Protein AF-A0A0N8PNF9-F1 (afdb_monomer)

Foldseek 3Di:
DPPDQFDKDKDKDWLDLLLVLLVLLVVLLVQLVVLLPDPQLQSLQVSLLSVLVSCVPSNDPCNLVSLLVLLVVLLVVLVVVLPDPPDPVVVSVVLSVVSVVLSVVSVVCVCVLSVVVCPPPVSVQQVQCPDPPHDVVRHDGSVNLVPDPCNNVVSVVNSVSCVSVNVSSCSSVVVQVVPWDKDKDWAALVFDKDFAPFRFPTKMKMKIWGHADWDWDWDDDGGIIGIFTAHPPPRHGDRDITIIMIIMDGD

Secondary structure (DSSP, 8-state):
--S--PPEEEEEEESSHHHHHHHHHHHHHHHHHHHTT---HHHHHHHHHHHHHHHHHS-THHHHHHHHHHHHHHHHHHHHHHTSTT--HHHHHHHHHHHHHHHHHHHHHHHHHHHHHHT-HHHHHHHHHTSTTS-TT----HHHHHT-TTHHHHHHHHHHHHHHHHHHHHHHHHHHHHT-EEEEEEE-TT-EEEE-SS--SSEEEEEEEESS-EEEEEEEETTEEEEEEEETTT-PBPSS-EEEEEEEEE-

InterPro domains:
  IPR009777 Cell division protein ZapD [PF07072] (24-184)
  IPR036268 ZapD domain superfamily [SSF160950] (9-185)

Sequence (251 aa):
MAPGDAAEHVYEFPLSGTMAGLLELEAVVRTLEEARHWEVPVFQHMAAARLAGYLGEIAPEGLETGLIRETRRWTEYLGDLAARPGADTDKVQRLRSGLDQLADRLPRDWPAYFQALEEDPWIAAYRASLRPDAEPDVRLGSAAWAASPDAADRFDRWLELLGPVRTAGETILRLLRDSLQREELRLDGEGHTLEWDRAPISGLVEVRVLGAPSLPSFEPGPTGVRVGLHTSDRLAVSPEPVDVVLGWFTL

Radius of gyration: 21.08 Å; Cα contacts (8 Å, |Δi|>4): 349; chains: 1; bounding box: 60×50×54 Å

Organism: NCBI:txid381306

pLDDT: mean 90.6, std 8.79, range [42.88, 97.56]

Structure (mmCIF, N/CA/C/O backbone):
data_AF-A0A0N8PNF9-F1
#
_entry.id   AF-A0A0N8PNF9-F1
#
loop_
_atom_site.group_PDB
_atom_site.id
_atom_site.type_symbol
_atom_site.label_atom_id
_atom_site.label_alt_id
_atom_site.label_comp_id
_atom_site.label_asym_id
_atom_site.label_entity_id
_atom_site.label_seq_id
_atom_site.pdbx_PDB_ins_code
_atom_site.Cartn_x
_atom_site.Cartn_y
_atom_site.Cartn_z
_atom_site.occupancy
_atom_site.B_iso_or_equiv
_atom_site.auth_seq_id
_atom_site.auth_comp_id
_atom_site.auth_asym_id
_atom_site.auth_atom_id
_atom_site.pdbx_PDB_model_num
ATOM 1 N N . MET A 1 1 ? -34.151 12.276 -10.363 1.00 43.75 1 MET A N 1
ATOM 2 C CA . MET A 1 1 ? -32.893 12.219 -9.594 1.00 43.75 1 MET A CA 1
ATOM 3 C C . MET A 1 1 ? -33.270 11.940 -8.157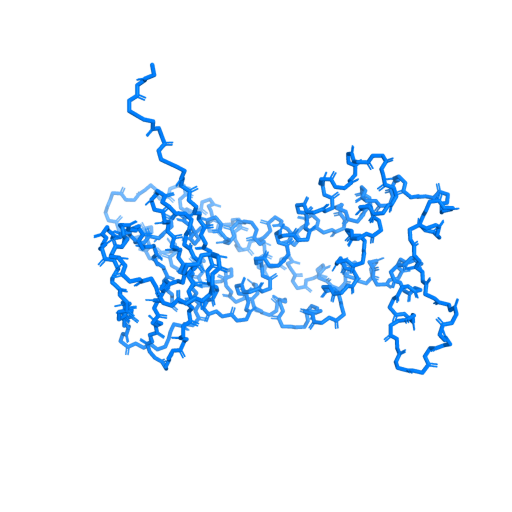 1.00 43.75 1 MET A C 1
ATOM 5 O O . MET A 1 1 ? -33.916 12.784 -7.551 1.00 43.75 1 MET A O 1
ATOM 9 N N . ALA A 1 2 ? -32.989 10.731 -7.671 1.00 42.88 2 ALA A N 1
ATOM 10 C CA . ALA A 1 2 ? -33.065 10.438 -6.243 1.00 42.88 2 ALA A CA 1
ATOM 11 C C . ALA A 1 2 ? -32.047 11.329 -5.499 1.00 42.88 2 ALA A C 1
ATOM 13 O O . ALA A 1 2 ? -31.073 11.737 -6.140 1.00 42.88 2 ALA A O 1
ATOM 14 N N . PRO A 1 3 ? -32.269 11.679 -4.217 1.00 47.59 3 PRO A N 1
ATOM 15 C CA . PRO A 1 3 ? -31.240 12.325 -3.403 1.00 47.59 3 PRO A CA 1
ATOM 16 C C . PRO A 1 3 ? -29.961 11.493 -3.536 1.00 47.59 3 PRO A C 1
ATOM 18 O O . PRO A 1 3 ? -29.980 10.286 -3.307 1.00 47.59 3 PRO A O 1
ATOM 21 N N . GLY A 1 4 ? -28.949 12.132 -4.120 1.00 49.38 4 GLY A N 1
ATOM 22 C CA . GLY A 1 4 ? -27.817 11.471 -4.750 1.00 49.38 4 GLY A CA 1
ATOM 23 C C . GLY A 1 4 ? -26.909 10.790 -3.742 1.00 49.38 4 GLY A C 1
ATOM 24 O O . GLY A 1 4 ? -26.764 11.280 -2.624 1.00 49.38 4 GLY A O 1
ATOM 25 N N . ASP A 1 5 ? -26.281 9.699 -4.183 1.00 63.72 5 ASP A N 1
ATOM 26 C CA . ASP A 1 5 ? -25.062 9.175 -3.572 1.00 63.72 5 ASP A CA 1
ATOM 27 C C . ASP A 1 5 ? -24.072 10.334 -3.478 1.00 63.72 5 ASP A C 1
ATOM 29 O O . ASP A 1 5 ? -23.497 10.779 -4.477 1.00 63.72 5 ASP A O 1
ATOM 33 N N . ALA A 1 6 ? -23.955 10.896 -2.280 1.00 74.56 6 ALA A N 1
ATOM 34 C CA . ALA A 1 6 ? -22.892 11.824 -1.968 1.00 74.56 6 ALA A CA 1
ATOM 35 C C . ALA A 1 6 ? -21.571 11.117 -2.287 1.00 74.56 6 ALA A C 1
ATOM 37 O O . ALA A 1 6 ? -21.403 9.948 -1.942 1.00 74.56 6 ALA A O 1
ATOM 38 N N . ALA A 1 7 ? -20.660 11.802 -2.981 1.00 85.81 7 ALA A N 1
ATOM 39 C CA . ALA A 1 7 ? -19.356 11.231 -3.274 1.00 85.81 7 ALA A CA 1
ATOM 40 C C . ALA A 1 7 ? -18.678 10.844 -1.949 1.00 85.81 7 ALA A C 1
ATOM 42 O O . ALA A 1 7 ? -18.523 11.681 -1.057 1.00 85.81 7 ALA A O 1
ATOM 43 N N . GLU A 1 8 ? -18.336 9.565 -1.811 1.00 91.06 8 GLU A N 1
ATOM 44 C CA . GLU A 1 8 ? -17.552 9.048 -0.693 1.00 91.06 8 GLU A CA 1
ATOM 45 C C . GLU A 1 8 ? -16.082 9.048 -1.110 1.00 91.06 8 GLU A C 1
ATOM 47 O O . GLU A 1 8 ? -15.713 8.501 -2.154 1.00 91.06 8 GLU A O 1
ATOM 52 N N . HIS A 1 9 ? -15.238 9.670 -0.291 1.00 92.94 9 HIS A N 1
ATOM 53 C CA . HIS A 1 9 ? -13.794 9.697 -0.498 1.00 92.94 9 HIS A CA 1
ATOM 54 C C . HIS A 1 9 ? -13.097 8.979 0.655 1.00 92.94 9 HIS A C 1
ATOM 56 O O . HIS A 1 9 ? -13.280 9.354 1.811 1.00 92.94 9 HIS A O 1
ATOM 62 N N . VAL A 1 10 ? -12.295 7.960 0.338 1.00 95.69 10 VAL A N 1
ATOM 63 C CA . VAL A 1 10 ? -11.575 7.143 1.323 1.00 95.69 10 VAL A CA 1
ATOM 64 C C . VAL A 1 10 ? -10.100 7.524 1.330 1.00 95.69 10 VAL A C 1
ATOM 66 O O . VAL A 1 10 ? -9.453 7.549 0.282 1.00 95.69 10 VAL A O 1
ATOM 69 N N . TYR A 1 11 ? -9.570 7.791 2.519 1.00 96.62 11 TYR A N 1
ATOM 70 C CA . TYR A 1 11 ? -8.170 8.123 2.750 1.00 96.62 11 TYR A CA 1
ATOM 71 C C . TYR A 1 11 ? -7.584 7.179 3.789 1.00 96.62 11 TYR A C 1
ATOM 73 O O . TYR A 1 11 ? -8.185 6.962 4.836 1.00 96.62 11 TYR A O 1
ATOM 81 N N . GLU A 1 12 ? -6.396 6.651 3.522 1.00 97.50 12 GLU A N 1
ATOM 82 C CA . GLU A 1 12 ? -5.705 5.721 4.410 1.00 97.50 12 GLU A CA 1
ATOM 83 C C . GLU A 1 12 ? -4.385 6.326 4.893 1.00 97.50 12 GLU A C 1
ATOM 85 O O . GLU A 1 12 ? -3.615 6.877 4.105 1.00 97.50 12 GLU A O 1
ATOM 90 N N . PHE A 1 13 ? -4.120 6.207 6.193 1.00 96.50 13 PHE A N 1
ATOM 91 C CA . PHE A 1 13 ? -2.899 6.675 6.832 1.00 96.50 13 PHE A CA 1
ATOM 92 C C . PHE A 1 13 ? -2.190 5.525 7.562 1.00 96.50 13 PHE A C 1
ATOM 94 O O . PHE A 1 13 ? -2.760 4.929 8.486 1.00 96.50 13 PHE A O 1
ATOM 101 N N . PRO A 1 14 ? -0.946 5.195 7.172 1.00 95.75 14 PRO A N 1
ATOM 102 C CA . PRO A 1 14 ? -0.181 4.132 7.807 1.00 95.75 14 PRO A CA 1
ATOM 103 C C . PRO A 1 14 ? 0.365 4.573 9.171 1.00 95.75 14 PRO A C 1
ATOM 105 O O . PRO A 1 14 ? 0.985 5.627 9.289 1.00 95.75 14 PRO A O 1
ATOM 108 N N . LEU A 1 15 ? 0.231 3.722 10.193 1.00 93.25 15 LEU A N 1
ATOM 109 C CA . LEU A 1 15 ? 0.787 3.982 11.533 1.00 93.25 15 LEU A CA 1
ATOM 110 C C . LEU A 1 15 ? 2.225 3.470 11.714 1.00 93.25 15 LEU A C 1
ATOM 112 O O . LEU A 1 15 ? 2.821 3.639 12.775 1.00 93.25 15 LEU A O 1
ATOM 116 N N . SER A 1 16 ? 2.800 2.831 10.694 1.00 91.31 16 SER A N 1
ATOM 117 C CA . SER A 1 16 ? 4.179 2.344 10.713 1.00 91.31 16 SER A CA 1
ATOM 118 C C . SER A 1 16 ? 4.826 2.445 9.334 1.00 91.31 16 SER A C 1
ATOM 120 O O . SER A 1 16 ? 4.145 2.430 8.307 1.00 91.31 16 SER A O 1
ATOM 122 N N . GLY A 1 17 ? 6.162 2.482 9.296 1.00 90.75 17 GLY A N 1
ATOM 123 C CA . GLY A 1 17 ? 6.908 2.467 8.032 1.00 90.75 17 GLY A CA 1
ATOM 124 C C . GLY A 1 17 ? 6.642 1.210 7.195 1.00 90.75 17 GLY A C 1
ATOM 125 O O . GLY A 1 17 ? 6.625 1.279 5.972 1.00 90.75 17 GLY A O 1
ATOM 126 N N . THR A 1 18 ? 6.354 0.071 7.839 1.00 92.44 18 THR A N 1
ATOM 127 C CA . THR A 1 18 ? 5.956 -1.153 7.127 1.00 92.44 18 THR A CA 1
ATOM 128 C C . THR A 1 18 ? 4.620 -0.963 6.415 1.00 92.44 18 THR A C 1
ATOM 130 O O . THR A 1 18 ? 4.513 -1.312 5.245 1.00 92.44 18 THR A O 1
ATOM 133 N N . MET A 1 19 ? 3.620 -0.373 7.079 1.00 94.19 19 MET A N 1
ATOM 134 C CA . MET A 1 19 ? 2.323 -0.109 6.446 1.00 94.19 19 MET A CA 1
ATOM 135 C C . MET A 1 19 ? 2.436 0.917 5.325 1.00 94.19 19 MET A C 1
ATOM 137 O O . MET A 1 19 ? 1.839 0.724 4.270 1.00 94.19 19 MET A O 1
ATOM 141 N N . ALA A 1 20 ? 3.260 1.951 5.508 1.00 94.06 20 ALA A N 1
ATOM 142 C CA . ALA A 1 20 ? 3.540 2.919 4.455 1.00 94.06 20 ALA A CA 1
ATOM 143 C C . ALA A 1 20 ? 4.155 2.241 3.221 1.00 94.06 20 ALA A C 1
ATOM 145 O O . ALA A 1 20 ? 3.697 2.463 2.104 1.00 94.06 20 ALA A O 1
ATOM 146 N N . GLY A 1 21 ? 5.131 1.351 3.426 1.00 93.31 21 GLY A N 1
ATOM 147 C CA . GLY A 1 21 ? 5.751 0.587 2.343 1.00 93.31 21 GLY A CA 1
ATOM 148 C C . GLY A 1 21 ? 4.794 -0.375 1.630 1.00 93.31 21 GLY A C 1
ATOM 149 O O . GLY A 1 21 ? 4.926 -0.560 0.421 1.00 93.31 21 GLY A O 1
ATOM 150 N N . LEU A 1 22 ? 3.822 -0.963 2.342 1.00 94.69 22 LEU A N 1
ATOM 151 C CA . LEU A 1 22 ? 2.794 -1.825 1.743 1.00 94.69 22 LEU A CA 1
ATOM 152 C C . LEU A 1 22 ? 1.751 -1.039 0.944 1.00 94.69 22 LEU A C 1
ATOM 154 O O . LEU A 1 22 ? 1.403 -1.461 -0.156 1.00 94.69 22 LEU A O 1
ATOM 158 N N . LEU A 1 23 ? 1.279 0.098 1.463 1.00 95.75 23 LEU A N 1
ATOM 159 C CA . LEU A 1 23 ? 0.362 0.977 0.730 1.00 95.75 23 LEU A CA 1
ATOM 160 C C . LEU A 1 23 ? 1.027 1.547 -0.528 1.00 95.75 23 LEU A C 1
ATOM 162 O O . LEU A 1 23 ? 0.406 1.597 -1.588 1.00 95.75 23 LEU A O 1
ATOM 166 N N . GLU A 1 24 ? 2.307 1.922 -0.446 1.00 94.88 24 GLU A N 1
ATOM 167 C CA . GLU A 1 24 ? 3.044 2.375 -1.626 1.00 94.88 24 GLU A CA 1
ATOM 168 C C . GLU A 1 24 ? 3.255 1.236 -2.633 1.00 94.88 24 GLU A C 1
ATOM 170 O O . GLU A 1 24 ? 3.077 1.456 -3.829 1.00 94.88 24 GLU A O 1
ATOM 175 N N . LEU A 1 25 ? 3.551 0.009 -2.181 1.00 94.88 25 LEU A N 1
ATOM 176 C CA . LEU A 1 25 ? 3.622 -1.156 -3.071 1.00 94.88 25 LEU A CA 1
ATOM 177 C C . LEU A 1 25 ? 2.300 -1.381 -3.812 1.00 94.88 25 LEU A C 1
ATOM 179 O O . LEU A 1 25 ? 2.307 -1.573 -5.027 1.00 94.88 25 LEU A O 1
ATOM 183 N N . GLU A 1 26 ? 1.173 -1.346 -3.096 1.00 96.94 26 GLU A N 1
ATOM 184 C CA . GLU A 1 26 ? -0.163 -1.470 -3.687 1.00 96.94 26 GLU A CA 1
ATOM 185 C C . GLU A 1 26 ? -0.401 -0.375 -4.739 1.00 96.94 26 GLU A C 1
ATOM 187 O O . GLU A 1 26 ? -0.845 -0.664 -5.853 1.00 96.94 26 GLU A O 1
ATOM 192 N N . ALA A 1 27 ? -0.039 0.874 -4.431 1.00 96.31 27 ALA A N 1
ATOM 193 C CA . ALA A 1 27 ? -0.171 1.996 -5.355 1.00 96.31 27 ALA A CA 1
ATOM 194 C C . ALA A 1 27 ? 0.722 1.853 -6.600 1.00 96.31 27 ALA A C 1
ATOM 196 O O . ALA A 1 27 ? 0.271 2.146 -7.711 1.00 96.31 27 ALA A O 1
ATOM 197 N N . VAL A 1 28 ? 1.966 1.391 -6.440 1.00 96.19 28 VAL A N 1
ATOM 198 C CA . VAL A 1 28 ? 2.897 1.109 -7.544 1.00 96.19 28 VAL A CA 1
ATOM 199 C C . VAL A 1 28 ? 2.339 0.012 -8.439 1.00 96.19 28 VAL A C 1
ATOM 201 O O . VAL A 1 28 ? 2.224 0.223 -9.643 1.00 96.19 28 VAL A O 1
ATOM 204 N N . VAL A 1 29 ? 1.942 -1.127 -7.867 1.00 96.69 29 VAL A N 1
ATOM 205 C CA . VAL A 1 29 ? 1.388 -2.260 -8.621 1.00 96.69 29 VAL A CA 1
ATOM 206 C C . VAL A 1 29 ? 0.151 -1.835 -9.405 1.00 96.69 29 VAL A C 1
ATOM 208 O O . VAL A 1 29 ? 0.105 -2.059 -10.612 1.00 96.69 29 VAL A O 1
ATOM 211 N N . ARG A 1 30 ? -0.800 -1.144 -8.764 1.00 97.44 30 ARG A N 1
ATOM 212 C CA . ARG A 1 30 ? -1.992 -0.618 -9.442 1.00 97.44 30 ARG A CA 1
ATOM 213 C C . ARG A 1 30 ? -1.620 0.312 -10.599 1.00 97.44 30 ARG A C 1
ATOM 215 O O . ARG A 1 30 ? -2.161 0.186 -11.691 1.00 97.44 30 ARG A O 1
ATOM 222 N N . THR A 1 31 ? -0.654 1.206 -10.387 1.00 96.75 31 THR A N 1
ATOM 223 C CA . THR A 1 31 ? -0.185 2.140 -11.423 1.00 96.7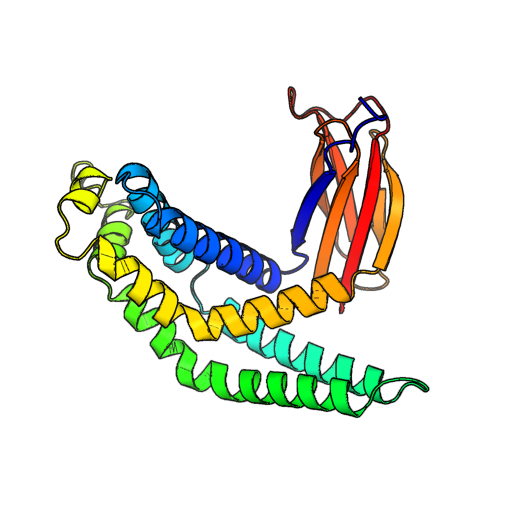5 31 THR A CA 1
ATOM 224 C C . THR A 1 31 ? 0.434 1.399 -12.617 1.00 96.75 31 THR A C 1
ATOM 226 O O . THR A 1 31 ? 0.214 1.789 -13.762 1.00 96.75 31 THR A O 1
ATOM 229 N N . LEU A 1 32 ? 1.188 0.320 -12.379 1.00 96.12 32 LEU A N 1
ATOM 230 C CA . LEU A 1 32 ? 1.746 -0.529 -13.440 1.00 96.12 32 LEU A CA 1
ATOM 231 C C . LEU A 1 32 ? 0.640 -1.277 -14.206 1.00 96.12 32 LEU A C 1
ATOM 233 O O . LEU A 1 32 ? 0.673 -1.327 -15.435 1.00 96.12 32 LEU A O 1
ATOM 237 N N . GLU A 1 33 ? -0.354 -1.821 -13.496 1.00 95.94 33 GLU A N 1
ATOM 238 C CA . GLU A 1 33 ? -1.513 -2.507 -14.087 1.00 95.94 33 GLU A CA 1
ATOM 239 C C . GLU A 1 33 ? -2.397 -1.580 -14.930 1.00 95.94 33 GLU A C 1
ATOM 241 O O . GLU A 1 33 ? -2.921 -1.990 -15.964 1.00 95.94 33 GLU A O 1
ATOM 246 N N . GLU A 1 34 ? -2.559 -0.326 -14.523 1.00 95.69 34 GLU A N 1
ATOM 247 C CA . GLU A 1 34 ? -3.265 0.679 -15.317 1.00 95.69 34 GLU A CA 1
ATOM 248 C C . GLU A 1 34 ? -2.435 1.081 -16.542 1.00 95.69 34 GLU A C 1
ATOM 250 O O . GLU A 1 34 ? -2.929 1.074 -17.673 1.00 95.69 34 GLU A O 1
ATOM 255 N N . ALA A 1 35 ? -1.145 1.356 -16.341 1.00 94.56 35 ALA A N 1
ATOM 256 C CA . ALA A 1 35 ? -0.259 1.820 -17.399 1.00 94.56 35 ALA A CA 1
ATOM 257 C C . ALA A 1 35 ? -0.020 0.790 -18.505 1.00 94.56 35 ALA A C 1
ATOM 259 O O . ALA A 1 35 ? 0.120 1.187 -19.664 1.00 94.56 35 ALA A O 1
ATOM 260 N N . ARG A 1 36 ? -0.040 -0.517 -18.205 1.00 92.88 36 ARG A N 1
ATOM 261 C CA . ARG A 1 36 ? 0.022 -1.558 -19.250 1.00 92.88 36 ARG A CA 1
ATOM 262 C C . ARG A 1 36 ? -1.161 -1.508 -20.222 1.00 92.88 36 ARG A C 1
ATOM 264 O O . ARG A 1 36 ? -1.046 -1.995 -21.340 1.00 92.88 36 ARG A O 1
ATOM 271 N N . HIS A 1 37 ? -2.291 -0.925 -19.818 1.00 93.06 37 HIS A N 1
ATOM 272 C CA . HIS A 1 37 ? -3.472 -0.766 -20.669 1.00 93.06 37 HIS A CA 1
ATOM 273 C C . HIS A 1 37 ? -3.493 0.572 -21.415 1.00 93.06 37 HIS A C 1
ATOM 275 O O . HIS A 1 37 ? -4.327 0.774 -22.298 1.00 93.06 37 HIS A O 1
ATOM 281 N N . TRP A 1 38 ? -2.590 1.492 -21.081 1.00 90.75 38 TRP A N 1
ATOM 282 C CA . TRP A 1 38 ? -2.496 2.789 -21.733 1.00 90.75 38 TRP A CA 1
ATOM 283 C C . TRP A 1 38 ? -1.485 2.739 -22.877 1.00 90.75 38 TRP A C 1
ATOM 285 O O . TRP A 1 38 ? -0.293 2.562 -22.653 1.00 90.75 38 TRP A O 1
ATOM 295 N N . GLU A 1 39 ? -1.928 3.005 -24.105 1.00 89.06 39 GLU A N 1
ATOM 296 C CA . GLU A 1 39 ? -1.055 3.136 -25.288 1.00 89.06 39 GLU A CA 1
ATOM 297 C C . GLU A 1 39 ? -0.400 4.530 -25.380 1.00 89.06 39 GLU A C 1
ATOM 299 O O . GLU A 1 39 ? -0.221 5.103 -26.455 1.00 89.06 39 GLU A O 1
ATOM 304 N N . VAL A 1 40 ? -0.074 5.126 -24.230 1.00 94.88 40 VAL A N 1
ATOM 305 C CA . VAL A 1 40 ? 0.437 6.495 -24.131 1.00 94.88 40 VAL A CA 1
ATOM 306 C C . VAL A 1 40 ? 1.791 6.470 -23.412 1.00 94.88 40 VAL A C 1
ATOM 308 O O . VAL A 1 40 ? 1.827 6.352 -22.182 1.00 94.88 40 VAL A O 1
ATOM 311 N N . PRO A 1 41 ? 2.920 6.630 -24.135 1.00 94.50 41 PRO A N 1
ATOM 312 C CA . PRO A 1 41 ? 4.258 6.440 -23.572 1.00 94.50 41 PRO A CA 1
ATOM 313 C C . PRO A 1 41 ? 4.593 7.310 -22.362 1.00 94.50 41 PRO A C 1
ATOM 315 O O . PRO A 1 41 ? 5.400 6.910 -21.529 1.00 94.50 41 PRO A O 1
ATOM 318 N N . VAL A 1 42 ? 3.992 8.502 -22.238 1.00 95.31 42 VAL A N 1
ATOM 319 C CA . VAL A 1 42 ? 4.215 9.354 -21.060 1.00 95.31 42 VAL A CA 1
ATOM 320 C C . VAL A 1 42 ? 3.685 8.712 -19.783 1.00 95.31 42 VAL A C 1
ATOM 322 O O . VAL A 1 42 ? 4.393 8.720 -18.781 1.00 95.31 42 VAL A O 1
ATOM 325 N N . PHE A 1 43 ? 2.510 8.083 -19.814 1.00 95.44 43 PHE A N 1
ATOM 326 C CA . PHE A 1 43 ? 1.969 7.443 -18.619 1.00 95.44 43 PHE A CA 1
ATOM 327 C C . PHE A 1 43 ? 2.697 6.141 -18.282 1.00 95.44 43 PHE A C 1
ATOM 329 O O . PHE A 1 43 ? 2.978 5.882 -17.115 1.00 95.44 43 PHE A O 1
ATOM 336 N N . GLN A 1 44 ? 3.089 5.369 -19.297 1.00 95.44 44 GLN A N 1
ATOM 337 C CA . GLN A 1 44 ? 3.916 4.176 -19.107 1.00 95.44 44 GLN A CA 1
ATOM 338 C C . GLN A 1 44 ? 5.276 4.525 -18.489 1.00 95.44 44 GLN A C 1
ATOM 340 O O . GLN A 1 44 ? 5.693 3.928 -17.499 1.00 95.44 44 GLN A O 1
ATOM 345 N N . HIS A 1 45 ? 5.933 5.560 -19.010 1.00 95.19 45 HIS A N 1
ATOM 346 C CA . HIS A 1 45 ? 7.169 6.071 -18.435 1.00 95.19 45 HIS A CA 1
ATOM 347 C C . HIS A 1 45 ? 6.994 6.522 -16.978 1.00 95.19 45 HIS A C 1
ATOM 349 O O . HIS A 1 45 ? 7.835 6.196 -16.146 1.00 95.19 45 HIS A O 1
ATOM 355 N N . MET A 1 46 ? 5.909 7.234 -16.650 1.00 95.69 46 MET A N 1
ATOM 356 C CA . MET A 1 46 ? 5.625 7.653 -15.272 1.00 95.69 46 MET A CA 1
ATOM 357 C C . MET A 1 46 ? 5.419 6.460 -14.331 1.00 95.69 46 MET A C 1
ATOM 359 O O . MET A 1 46 ? 5.930 6.476 -13.213 1.00 95.69 46 MET A O 1
ATOM 363 N N . ALA A 1 47 ? 4.722 5.413 -14.776 1.00 96.56 47 ALA A N 1
ATOM 364 C CA . ALA A 1 47 ? 4.539 4.189 -13.998 1.00 96.56 47 ALA A CA 1
ATOM 365 C C . ALA A 1 47 ? 5.873 3.471 -13.738 1.00 96.56 47 ALA A C 1
ATOM 367 O O . ALA A 1 47 ? 6.177 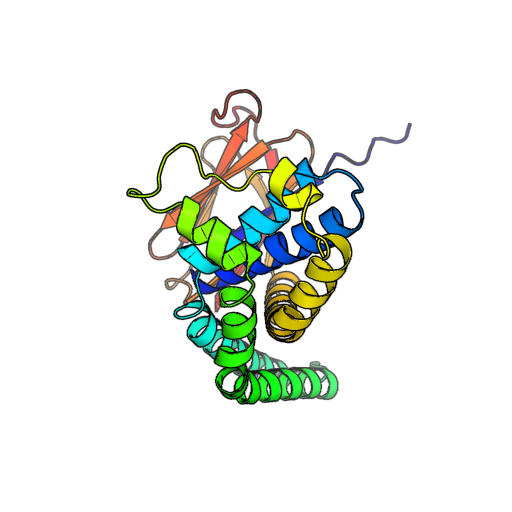3.098 -12.605 1.00 96.56 47 ALA A O 1
ATOM 368 N N . ALA A 1 48 ? 6.707 3.354 -14.773 1.00 95.62 48 ALA A N 1
ATOM 369 C CA . ALA A 1 48 ? 8.045 2.784 -14.667 1.00 95.62 48 ALA A CA 1
ATOM 370 C C . ALA A 1 48 ? 8.957 3.611 -13.741 1.00 95.62 48 ALA A C 1
ATOM 372 O O . ALA A 1 48 ? 9.658 3.058 -12.893 1.00 95.62 48 ALA A O 1
ATOM 373 N N . ALA A 1 49 ? 8.905 4.941 -13.850 1.00 94.69 49 ALA A N 1
ATOM 374 C CA . ALA A 1 49 ? 9.622 5.862 -12.973 1.00 94.69 49 ALA A CA 1
ATOM 375 C C . ALA A 1 49 ? 9.189 5.715 -11.508 1.00 94.69 49 ALA A C 1
ATOM 377 O O . ALA A 1 49 ? 10.042 5.706 -10.622 1.00 94.69 49 ALA A O 1
ATOM 378 N N . ARG A 1 50 ? 7.884 5.540 -11.247 1.00 95.38 50 ARG A N 1
ATOM 379 C CA . ARG A 1 50 ? 7.362 5.299 -9.896 1.00 95.38 50 ARG A CA 1
ATOM 380 C C . ARG A 1 50 ? 7.917 4.006 -9.301 1.00 95.38 50 ARG A C 1
ATOM 382 O O . ARG A 1 50 ? 8.390 4.027 -8.170 1.00 95.38 50 ARG A O 1
ATOM 389 N N . LEU A 1 51 ? 7.920 2.909 -10.065 1.00 95.38 51 LEU A N 1
ATOM 390 C CA . LEU A 1 51 ? 8.536 1.651 -9.632 1.00 95.38 51 LEU A CA 1
ATOM 391 C C . LEU A 1 51 ? 10.027 1.841 -9.319 1.00 95.38 51 LEU A C 1
ATOM 393 O O . LEU A 1 51 ? 10.495 1.411 -8.270 1.00 95.38 51 LEU A O 1
ATOM 397 N N . ALA A 1 52 ? 10.774 2.520 -10.190 1.00 93.75 52 ALA A N 1
ATOM 398 C CA . ALA A 1 52 ? 12.196 2.766 -9.964 1.00 93.75 52 ALA A CA 1
ATOM 399 C C . ALA A 1 52 ? 12.466 3.639 -8.721 1.00 93.75 52 ALA A C 1
ATOM 401 O O . ALA A 1 52 ? 13.434 3.387 -8.005 1.00 93.75 52 ALA A O 1
ATOM 402 N N . GLY A 1 53 ? 11.610 4.632 -8.452 1.00 91.44 53 GLY A N 1
ATOM 403 C CA . GLY A 1 53 ? 11.648 5.443 -7.232 1.00 91.44 53 GLY A CA 1
ATOM 404 C C . GLY A 1 53 ? 11.353 4.616 -5.980 1.00 91.44 53 GLY A C 1
ATOM 405 O O . GLY A 1 53 ? 12.125 4.655 -5.026 1.00 91.44 53 GLY A O 1
ATOM 406 N N . TYR A 1 54 ? 10.318 3.775 -6.021 1.00 91.44 54 TYR A N 1
ATOM 407 C CA . TYR A 1 54 ? 9.990 2.838 -4.944 1.00 91.44 54 TYR A CA 1
ATOM 408 C C . TYR A 1 54 ? 11.167 1.907 -4.603 1.00 91.44 54 TYR A C 1
ATOM 410 O O . TYR A 1 54 ? 11.537 1.773 -3.437 1.00 91.44 54 TYR A O 1
ATOM 418 N N . LEU A 1 55 ? 11.822 1.345 -5.624 1.00 90.00 55 LEU A N 1
ATOM 419 C CA . LEU A 1 55 ? 13.031 0.524 -5.475 1.00 90.00 55 LEU A CA 1
ATOM 420 C C . LEU A 1 55 ? 14.261 1.312 -4.996 1.00 90.00 55 LEU A C 1
ATOM 422 O O . LEU A 1 55 ? 15.241 0.704 -4.582 1.00 90.00 55 LEU A O 1
ATOM 426 N N . GLY A 1 56 ? 14.261 2.642 -5.100 1.00 83.12 56 GLY A N 1
ATOM 427 C CA . GLY A 1 56 ? 15.377 3.501 -4.701 1.00 83.12 56 GLY A CA 1
ATOM 428 C C . GLY A 1 56 ? 15.247 4.092 -3.297 1.00 83.12 56 GLY A C 1
ATOM 429 O O . GLY A 1 56 ? 16.249 4.190 -2.596 1.00 83.12 56 GLY A O 1
ATOM 430 N N . GLU A 1 57 ? 14.038 4.489 -2.899 1.00 76.62 57 GLU A N 1
ATOM 431 C CA . GLU A 1 57 ? 13.768 5.214 -1.646 1.00 76.62 57 GLU A CA 1
ATOM 432 C C . GLU A 1 57 ? 13.226 4.309 -0.538 1.00 76.62 57 GLU A C 1
ATOM 434 O O . GLU A 1 57 ? 13.596 4.450 0.625 1.00 76.62 57 GLU A O 1
ATOM 439 N N . ILE A 1 58 ? 12.341 3.379 -0.900 1.00 65.31 58 ILE A N 1
ATOM 440 C CA . ILE A 1 58 ? 11.621 2.495 0.035 1.00 65.31 58 ILE A CA 1
ATOM 441 C C . ILE A 1 58 ? 12.229 1.078 0.030 1.00 65.31 58 ILE A C 1
ATOM 443 O O . ILE A 1 58 ? 11.801 0.204 0.782 1.00 65.31 58 ILE A O 1
ATOM 447 N N . ALA A 1 59 ? 13.260 0.885 -0.798 1.00 61.19 59 ALA A N 1
ATOM 448 C CA . ALA A 1 59 ? 13.972 -0.344 -1.116 1.00 61.19 59 ALA A CA 1
ATOM 449 C C . ALA A 1 59 ? 14.097 -1.368 0.047 1.00 61.19 59 ALA A C 1
ATOM 451 O O . ALA A 1 59 ? 14.287 -1.001 1.208 1.00 61.19 59 ALA A O 1
ATOM 452 N N . PRO A 1 60 ? 14.057 -2.671 -0.283 1.00 59.78 60 PRO A N 1
ATOM 453 C CA . PRO A 1 60 ? 13.574 -3.818 0.501 1.00 59.78 60 PRO A CA 1
ATOM 454 C C . PRO A 1 60 ? 14.005 -4.026 1.963 1.00 59.78 60 PRO A C 1
ATOM 456 O O . PRO A 1 60 ? 13.365 -4.825 2.648 1.00 59.78 60 PRO A O 1
ATOM 459 N N . GLU A 1 61 ? 15.056 -3.375 2.459 1.00 63.25 61 GLU A N 1
ATOM 460 C CA . GLU A 1 61 ? 15.704 -3.735 3.732 1.00 63.25 61 GLU A CA 1
ATOM 461 C C . GLU A 1 61 ? 14.751 -3.612 4.934 1.00 63.25 61 GLU A C 1
ATOM 463 O O . GLU A 1 61 ? 14.693 -4.485 5.807 1.00 63.25 61 GLU A O 1
ATOM 468 N N . GLY A 1 62 ? 13.944 -2.547 4.957 1.00 80.44 62 GLY A N 1
ATOM 469 C CA . GLY A 1 62 ? 12.941 -2.337 6.002 1.00 80.44 62 GLY A CA 1
ATOM 470 C C . GLY A 1 62 ? 11.645 -3.111 5.763 1.00 80.44 62 GLY A C 1
ATOM 471 O O . GLY A 1 62 ? 11.012 -3.576 6.719 1.00 80.44 62 GLY A O 1
ATOM 472 N N . LEU A 1 63 ? 11.240 -3.254 4.497 1.00 89.06 63 LEU A N 1
ATOM 473 C CA . LEU A 1 63 ? 9.962 -3.864 4.150 1.00 89.06 63 LEU A CA 1
ATOM 474 C C . LEU A 1 63 ? 9.976 -5.379 4.342 1.00 89.06 63 LEU A C 1
ATOM 476 O O . LEU A 1 63 ? 8.982 -5.903 4.827 1.00 89.06 63 LEU A O 1
ATOM 480 N N . GLU A 1 64 ? 11.083 -6.067 4.050 1.00 90.88 64 GLU A N 1
ATOM 481 C CA . GLU A 1 64 ? 11.215 -7.514 4.274 1.00 90.88 64 GLU A CA 1
ATOM 482 C C . GLU A 1 64 ? 10.968 -7.859 5.742 1.00 90.88 64 GLU A C 1
ATOM 484 O O . GLU A 1 64 ? 10.030 -8.575 6.105 1.00 90.88 64 GLU A O 1
ATOM 489 N N . THR A 1 65 ? 11.804 -7.276 6.604 1.00 90.75 65 THR A N 1
ATOM 490 C CA . THR A 1 65 ? 11.770 -7.490 8.048 1.00 90.75 65 THR A CA 1
ATOM 491 C C . THR A 1 65 ? 10.426 -7.050 8.616 1.00 90.75 65 THR A C 1
ATOM 493 O O . THR A 1 65 ? 9.851 -7.727 9.472 1.00 90.75 65 THR A O 1
ATOM 496 N N . GLY A 1 66 ? 9.906 -5.922 8.123 1.00 92.50 66 GLY A N 1
ATOM 497 C CA . GLY A 1 66 ? 8.586 -5.420 8.461 1.00 92.50 66 GLY A CA 1
ATOM 498 C C . GLY A 1 66 ? 7.488 -6.424 8.130 1.00 92.50 66 GLY A C 1
ATOM 499 O O . GLY A 1 66 ? 6.746 -6.821 9.020 1.00 92.50 66 GLY A O 1
ATOM 500 N N . LEU A 1 67 ? 7.410 -6.875 6.882 1.00 93.38 67 LEU A N 1
ATOM 501 C CA . LEU A 1 67 ? 6.368 -7.766 6.387 1.00 93.38 67 LEU A CA 1
ATOM 502 C C . LEU A 1 67 ? 6.406 -9.137 7.069 1.00 93.38 67 LEU A C 1
ATOM 504 O O . LEU A 1 67 ? 5.355 -9.644 7.457 1.00 93.38 67 LEU A O 1
ATOM 508 N N . ILE A 1 68 ? 7.590 -9.715 7.292 1.00 94.00 68 ILE A N 1
ATOM 509 C CA . ILE A 1 68 ? 7.734 -10.969 8.053 1.00 94.00 68 ILE A CA 1
ATOM 510 C C . ILE A 1 68 ? 7.187 -10.793 9.473 1.00 94.00 68 ILE A C 1
ATOM 512 O O . ILE A 1 68 ? 6.439 -11.636 9.974 1.00 94.00 68 ILE A O 1
ATOM 516 N N . ARG A 1 69 ? 7.545 -9.687 10.132 1.00 94.62 69 ARG A N 1
ATOM 517 C CA . ARG A 1 69 ? 7.090 -9.381 11.491 1.00 94.62 69 ARG A CA 1
ATOM 518 C C . ARG A 1 69 ? 5.579 -9.165 11.548 1.00 94.62 69 ARG A C 1
ATOM 520 O O . ARG A 1 69 ? 4.938 -9.691 12.452 1.00 94.62 69 ARG A O 1
ATOM 527 N N . GLU A 1 70 ? 5.011 -8.442 10.589 1.00 95.12 70 GLU A N 1
ATOM 528 C CA . GLU A 1 70 ? 3.561 -8.246 10.486 1.00 95.12 70 GLU A CA 1
ATOM 529 C C . GLU A 1 70 ? 2.824 -9.555 10.216 1.00 95.12 70 GLU A C 1
ATOM 531 O O . GLU A 1 70 ? 1.822 -9.836 10.865 1.00 95.12 70 GLU A O 1
ATOM 536 N N . THR A 1 71 ? 3.358 -10.404 9.340 1.00 95.31 71 THR A N 1
ATOM 537 C CA . THR A 1 71 ? 2.791 -11.728 9.056 1.00 95.31 71 THR A CA 1
ATOM 538 C C . THR A 1 71 ? 2.713 -12.574 10.327 1.00 95.31 71 THR A C 1
ATOM 540 O O . THR A 1 71 ? 1.657 -13.119 10.640 1.00 95.31 71 THR A O 1
ATOM 543 N N . ARG A 1 72 ? 3.792 -12.610 11.122 1.00 95.06 72 ARG A N 1
ATOM 544 C CA . ARG A 1 72 ? 3.817 -13.323 12.411 1.00 95.06 72 ARG A CA 1
ATOM 545 C C . ARG A 1 72 ? 2.834 -12.739 13.426 1.00 95.06 72 ARG A C 1
ATOM 547 O O . ARG A 1 72 ? 2.110 -13.499 14.062 1.00 95.06 72 ARG A O 1
ATOM 554 N N . ARG A 1 73 ? 2.753 -11.407 13.538 1.00 94.81 73 ARG A N 1
ATOM 555 C CA . ARG A 1 73 ? 1.767 -10.741 14.408 1.00 94.81 73 ARG A CA 1
ATOM 556 C C . ARG A 1 73 ? 0.336 -11.116 14.044 1.00 94.81 73 ARG A C 1
ATOM 558 O O . ARG A 1 73 ? -0.467 -11.401 14.928 1.00 94.81 73 ARG A O 1
ATOM 565 N N . TRP A 1 74 ? 0.019 -11.151 12.752 1.00 95.50 74 TRP A N 1
ATOM 566 C CA . TRP A 1 74 ? -1.293 -11.585 12.285 1.00 95.50 74 TRP A CA 1
ATOM 567 C C . TRP A 1 74 ? -1.551 -13.065 12.575 1.00 95.50 74 TRP A C 1
ATOM 569 O O . TRP A 1 74 ? -2.649 -13.398 13.019 1.00 95.50 74 TRP A O 1
ATOM 579 N N . THR A 1 75 ? -0.561 -13.950 12.412 1.00 96.06 75 THR A N 1
ATOM 580 C CA . THR A 1 75 ? -0.688 -15.358 12.831 1.00 96.06 75 THR A CA 1
ATOM 581 C C . THR A 1 75 ? -1.030 -15.474 14.322 1.00 96.06 75 THR A C 1
ATOM 583 O O . THR A 1 75 ? -1.907 -16.269 14.677 1.00 96.06 75 THR A O 1
ATOM 586 N N . GLU A 1 76 ? -0.354 -14.711 15.187 1.00 95.12 76 GLU A N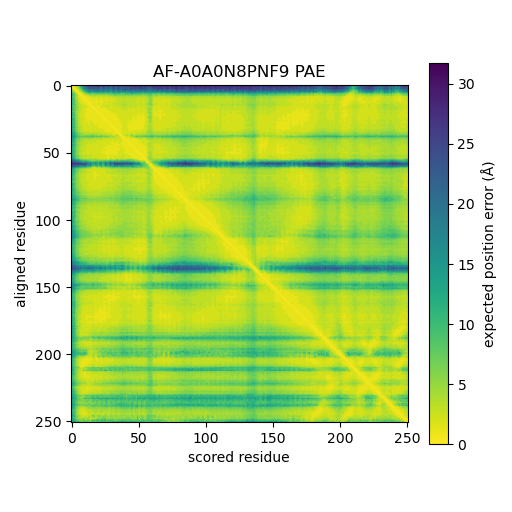 1
ATOM 587 C CA . GLU A 1 76 ? -0.594 -14.688 16.639 1.00 95.12 76 GLU A CA 1
ATOM 588 C C . GLU A 1 76 ? -2.003 -14.175 16.961 1.00 95.12 76 GLU A C 1
ATOM 590 O O . GLU A 1 76 ? -2.782 -14.884 17.600 1.00 95.12 76 GLU A O 1
ATOM 595 N N . TYR A 1 77 ? -2.377 -13.010 16.420 1.00 94.31 77 TYR A N 1
ATOM 596 C CA . TYR A 1 77 ? -3.703 -12.411 16.601 1.00 94.31 77 TYR A CA 1
ATOM 597 C C . TYR A 1 77 ? -4.838 -13.355 16.175 1.00 94.31 77 TYR A C 1
ATOM 599 O O . TYR A 1 77 ? -5.834 -13.527 16.882 1.00 94.31 77 TYR A O 1
ATOM 607 N N . LEU A 1 78 ? -4.686 -14.015 15.026 1.00 95.06 78 LEU A N 1
ATOM 608 C CA . LEU A 1 78 ? -5.651 -15.001 14.543 1.00 95.06 78 LEU A CA 1
ATOM 609 C C . LEU A 1 78 ? -5.692 -16.250 15.434 1.00 95.06 78 LEU A C 1
ATOM 611 O O . LEU A 1 78 ? -6.739 -16.885 15.552 1.00 95.06 78 LEU A O 1
ATOM 615 N N . GLY A 1 79 ? -4.578 -16.618 16.070 1.00 94.69 79 GLY A N 1
ATOM 616 C CA . GLY A 1 79 ? -4.543 -17.686 17.066 1.00 94.69 79 GLY A CA 1
ATOM 617 C C . GLY A 1 79 ? -5.446 -17.384 18.257 1.00 94.69 79 GLY A C 1
ATOM 618 O O . GLY A 1 79 ? -6.270 -18.224 18.625 1.00 94.69 79 GLY A O 1
ATOM 619 N N . ASP A 1 80 ? -5.362 -16.163 18.779 1.00 94.88 80 ASP A N 1
ATOM 620 C CA . ASP A 1 80 ? -6.221 -15.696 19.868 1.00 94.88 80 ASP A CA 1
ATOM 621 C C . ASP A 1 80 ? -7.689 -15.602 19.433 1.00 94.88 80 ASP A C 1
ATOM 623 O O . ASP A 1 80 ? -8.594 -15.963 20.191 1.00 94.88 80 ASP A O 1
ATOM 627 N N . LEU A 1 81 ? -7.947 -15.163 18.195 1.00 93.94 81 LEU A N 1
ATOM 628 C CA . LEU A 1 81 ? -9.296 -15.112 17.629 1.00 93.94 81 LEU A CA 1
ATOM 629 C C . LEU A 1 81 ? -9.927 -16.509 17.529 1.00 93.94 81 LEU A C 1
ATOM 631 O O . LEU A 1 81 ? -11.094 -16.670 17.882 1.00 93.94 81 LEU A O 1
ATOM 635 N N . ALA A 1 82 ? -9.164 -17.521 17.100 1.00 94.19 82 ALA A N 1
ATOM 636 C CA . ALA A 1 82 ? -9.637 -18.905 16.995 1.00 94.19 82 ALA A CA 1
ATOM 637 C C . ALA A 1 82 ? -10.036 -19.515 18.349 1.00 94.19 82 ALA A C 1
ATOM 639 O O . ALA A 1 82 ? -10.860 -20.425 18.387 1.00 94.19 82 ALA A O 1
ATOM 640 N N . ALA A 1 83 ? -9.467 -19.027 19.456 1.00 93.94 83 ALA A N 1
ATOM 641 C CA . ALA A 1 83 ? -9.807 -19.491 20.799 1.00 93.94 83 ALA A CA 1
ATOM 642 C C . ALA A 1 83 ? -11.143 -18.923 21.319 1.00 93.94 83 ALA A C 1
ATOM 644 O O . ALA A 1 83 ? -11.656 -19.394 22.338 1.00 93.94 83 ALA A O 1
ATOM 645 N N . ARG A 1 84 ? -11.724 -17.914 20.651 1.00 95.31 84 ARG A N 1
ATOM 646 C CA . ARG A 1 84 ? -12.975 -17.279 21.089 1.00 95.31 84 ARG A CA 1
ATOM 647 C C . ARG A 1 84 ? -14.199 -18.145 20.745 1.00 95.31 84 ARG A C 1
ATOM 649 O O . ARG A 1 84 ? -14.288 -18.664 19.630 1.00 95.31 84 ARG A O 1
ATOM 656 N N . PRO A 1 85 ? -15.192 -18.264 21.649 1.00 96.25 85 PRO A N 1
ATOM 657 C CA . PRO A 1 85 ? -16.446 -18.950 21.346 1.00 96.25 85 PRO A CA 1
ATOM 658 C C . PRO A 1 85 ? -17.149 -18.349 20.121 1.00 96.25 85 PRO A C 1
ATOM 660 O O . PRO A 1 85 ? -17.296 -17.133 20.021 1.00 96.25 85 PRO A O 1
ATOM 663 N N . GLY A 1 86 ? -17.606 -19.206 19.206 1.00 95.31 86 GLY A N 1
ATOM 664 C CA . GLY A 1 86 ? -18.303 -18.793 17.982 1.00 95.31 86 GLY A CA 1
ATOM 665 C C . GLY A 1 86 ? -17.392 -18.467 16.794 1.00 95.31 86 GLY A C 1
ATOM 666 O O . GLY A 1 86 ? -17.907 -18.200 15.710 1.00 95.31 86 GLY A O 1
ATOM 667 N N . ALA A 1 87 ? -16.066 -18.520 16.957 1.00 95.19 87 ALA A N 1
ATOM 668 C CA . ALA A 1 87 ? -15.140 -18.395 15.838 1.00 95.19 87 ALA A CA 1
ATOM 669 C C . ALA A 1 87 ? -15.216 -19.618 14.903 1.00 95.19 87 ALA A C 1
ATOM 671 O O . ALA A 1 87 ? -15.281 -20.764 15.350 1.00 95.19 87 ALA A O 1
ATOM 672 N N . ASP A 1 88 ? -15.160 -19.374 13.592 1.00 96.81 88 ASP A N 1
ATOM 673 C CA . ASP A 1 88 ? -15.002 -20.422 12.578 1.00 96.81 88 ASP A CA 1
ATOM 674 C C . ASP A 1 88 ? -13.535 -20.876 12.559 1.00 96.81 88 ASP A C 1
ATOM 676 O O . ASP A 1 88 ? -12.690 -20.324 11.845 1.00 96.81 88 ASP A O 1
ATOM 680 N N . THR A 1 89 ? -13.219 -21.853 13.410 1.00 95.81 89 THR A N 1
ATOM 681 C CA . THR A 1 89 ? -11.844 -22.306 13.656 1.00 95.81 89 THR A CA 1
ATOM 682 C C . THR A 1 89 ? -11.153 -22.804 12.393 1.00 95.81 89 THR A C 1
ATOM 684 O O . THR A 1 89 ? -9.957 -22.575 12.226 1.00 95.81 89 THR A O 1
ATOM 687 N N . ASP A 1 90 ? -11.895 -23.420 11.471 1.00 96.38 90 ASP A N 1
ATOM 688 C CA . ASP A 1 90 ? -11.351 -23.979 10.231 1.00 96.38 90 ASP A CA 1
ATOM 689 C C . ASP A 1 90 ? -10.965 -22.885 9.232 1.00 96.38 90 ASP A C 1
ATOM 691 O O . ASP A 1 90 ? -9.949 -22.988 8.536 1.00 96.38 90 ASP A O 1
ATOM 695 N N . LYS A 1 91 ? -11.757 -21.808 9.134 1.00 95.19 91 LYS A N 1
ATOM 696 C CA . LYS A 1 91 ? -11.371 -20.635 8.334 1.00 95.19 91 LYS A CA 1
ATOM 697 C C . LYS A 1 91 ? -10.149 -19.946 8.921 1.00 95.19 91 LYS A C 1
ATOM 699 O O . LYS A 1 91 ? -9.210 -19.660 8.177 1.00 95.19 91 LYS A O 1
ATOM 704 N N . VAL A 1 92 ? -10.139 -19.727 10.235 1.00 95.31 92 VAL A N 1
ATOM 705 C CA . VAL A 1 92 ? -9.021 -19.051 10.900 1.00 95.31 92 VAL A CA 1
ATOM 706 C C . VAL A 1 92 ? -7.735 -19.86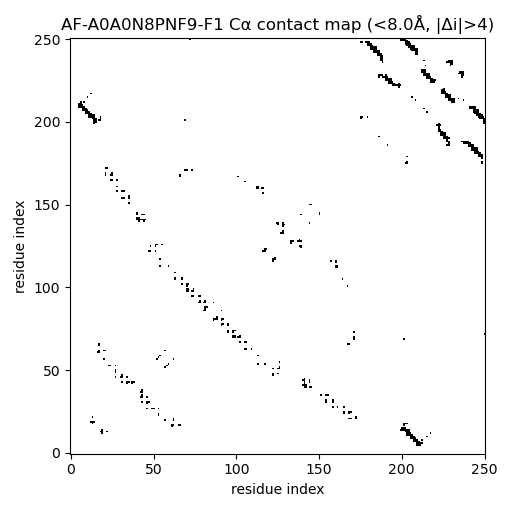9 10.765 1.00 95.31 92 VAL A C 1
ATOM 708 O O . VAL A 1 92 ? -6.698 -19.306 10.422 1.00 95.31 92 VAL A O 1
ATOM 711 N N . GLN A 1 93 ? -7.786 -21.196 10.929 1.00 95.25 93 GLN A N 1
ATOM 712 C CA . GLN A 1 93 ? -6.591 -22.028 10.772 1.00 95.25 93 GLN A CA 1
ATOM 713 C C . GLN A 1 93 ? -6.042 -22.055 9.343 1.00 95.25 93 GLN A C 1
ATOM 715 O O . GLN A 1 93 ? -4.827 -22.036 9.142 1.00 95.25 93 GLN A O 1
ATOM 720 N N . ARG A 1 94 ? -6.913 -22.061 8.328 1.00 95.75 94 ARG A N 1
ATOM 721 C CA . ARG A 1 94 ? -6.463 -21.976 6.930 1.00 95.75 94 ARG A CA 1
ATOM 722 C C . ARG A 1 94 ? -5.728 -20.671 6.651 1.00 95.75 94 ARG A C 1
ATOM 724 O O . ARG A 1 94 ? -4.681 -20.696 6.011 1.00 95.75 94 ARG A O 1
ATOM 731 N N . LEU A 1 95 ? -6.251 -19.555 7.157 1.00 95.56 95 LEU A N 1
ATOM 732 C CA . LEU A 1 95 ? -5.609 -18.254 7.010 1.00 95.56 95 LEU A CA 1
ATOM 733 C C . LEU A 1 95 ? -4.255 -18.208 7.734 1.00 95.56 95 LEU A C 1
ATOM 735 O O . LEU A 1 95 ? -3.268 -17.805 7.126 1.00 95.56 95 LEU A O 1
ATOM 739 N N . ARG A 1 96 ? -4.187 -18.692 8.982 1.00 96.06 96 ARG A N 1
ATOM 740 C CA . ARG A 1 96 ? -2.931 -18.796 9.747 1.00 96.06 96 ARG A CA 1
ATOM 741 C C . ARG A 1 96 ? -1.885 -19.632 9.021 1.00 96.06 96 ARG A C 1
ATOM 743 O O . ARG A 1 96 ? -0.769 -19.174 8.832 1.00 96.06 96 ARG A O 1
ATOM 750 N N . SER A 1 97 ? -2.274 -20.806 8.527 1.00 95.62 97 SER A N 1
ATOM 751 C CA . SER A 1 97 ? -1.378 -21.678 7.760 1.00 95.62 97 SER A CA 1
ATOM 752 C C . SER A 1 97 ? -0.842 -20.989 6.499 1.00 95.62 97 SER A C 1
ATOM 754 O O . SER A 1 97 ? 0.314 -21.189 6.135 1.00 95.62 97 SER A O 1
ATOM 756 N N . GLY A 1 98 ? -1.665 -20.170 5.832 1.00 95.19 98 GLY A N 1
ATOM 757 C CA . GLY A 1 98 ? -1.237 -19.363 4.688 1.00 95.19 98 GLY A CA 1
ATOM 758 C C . GLY A 1 98 ? -0.226 -18.280 5.071 1.00 95.19 98 GLY A C 1
ATOM 759 O O . GLY A 1 98 ? 0.783 -18.124 4.387 1.00 95.19 98 GLY A O 1
ATOM 760 N N . LEU A 1 99 ? -0.455 -17.573 6.181 1.00 95.31 99 LEU A N 1
ATOM 761 C CA . LEU A 1 99 ? 0.483 -16.576 6.704 1.00 95.31 99 LEU A CA 1
ATOM 762 C C . LEU A 1 99 ? 1.807 -17.213 7.142 1.00 95.31 99 LEU A C 1
ATOM 764 O O . LEU A 1 99 ? 2.864 -16.688 6.812 1.00 95.31 99 LEU A O 1
ATOM 768 N N . ASP A 1 100 ? 1.780 -18.373 7.795 1.00 94.94 100 ASP A N 1
ATOM 769 C CA . ASP A 1 100 ? 3.002 -19.074 8.204 1.00 94.94 100 ASP A CA 1
ATOM 770 C C . ASP A 1 100 ? 3.836 -19.510 6.994 1.00 94.94 100 ASP A C 1
ATOM 772 O O . ASP A 1 100 ? 5.042 -19.269 6.944 1.00 94.94 100 ASP A O 1
ATOM 776 N N . GLN A 1 101 ? 3.190 -20.047 5.953 1.00 94.56 101 GLN A N 1
ATOM 777 C CA . GLN A 1 101 ? 3.866 -20.368 4.693 1.00 94.56 101 GLN A CA 1
ATOM 778 C C . GLN A 1 101 ? 4.480 -19.128 4.032 1.00 94.56 101 GLN A C 1
ATOM 780 O O . GLN A 1 101 ? 5.586 -19.205 3.491 1.00 94.56 101 GLN A O 1
ATOM 785 N N . LEU A 1 102 ? 3.791 -17.982 4.077 1.00 93.00 102 LEU A N 1
ATOM 786 C CA . LEU A 1 102 ? 4.336 -16.714 3.591 1.00 93.00 102 LEU A CA 1
ATOM 787 C C . LEU A 1 102 ? 5.542 -16.272 4.429 1.00 93.00 102 LEU A C 1
ATOM 789 O O . LEU A 1 102 ? 6.575 -15.937 3.854 1.00 93.00 102 LEU A O 1
ATOM 793 N N . ALA A 1 103 ? 5.455 -16.325 5.759 1.00 92.31 103 ALA A N 1
ATOM 794 C CA . ALA A 1 103 ? 6.541 -15.944 6.662 1.00 92.31 103 ALA A CA 1
ATOM 795 C C . ALA A 1 103 ? 7.801 -16.808 6.478 1.00 92.31 103 ALA A C 1
ATOM 797 O O . ALA A 1 103 ? 8.911 -16.293 6.604 1.00 92.31 103 ALA A O 1
ATOM 798 N N . ASP A 1 104 ? 7.639 -18.092 6.151 1.00 93.00 104 ASP A N 1
ATOM 799 C CA . ASP A 1 104 ? 8.748 -19.015 5.881 1.00 93.00 104 ASP A CA 1
ATOM 800 C C . ASP A 1 104 ? 9.350 -18.840 4.482 1.00 93.00 104 ASP A C 1
ATOM 802 O O . ASP A 1 104 ? 10.544 -19.080 4.269 1.00 93.00 104 ASP A O 1
ATOM 806 N N . ARG A 1 105 ? 8.524 -18.468 3.499 1.00 92.38 105 ARG A N 1
ATOM 807 C CA . ARG A 1 105 ? 8.946 -18.318 2.103 1.00 92.38 105 ARG A CA 1
ATOM 808 C C . ARG A 1 105 ? 9.594 -16.965 1.833 1.00 92.38 105 ARG A C 1
ATOM 810 O O . ARG A 1 105 ? 10.591 -16.926 1.115 1.00 92.38 105 ARG A O 1
ATOM 817 N N . LEU A 1 106 ? 9.049 -15.888 2.402 1.00 90.38 106 LEU A N 1
ATOM 818 C CA . LEU A 1 106 ? 9.499 -14.517 2.154 1.00 90.38 106 LEU A CA 1
ATOM 819 C C . LEU A 1 106 ? 11.025 -14.372 2.292 1.00 90.38 106 LEU A C 1
ATOM 821 O O . LEU A 1 106 ? 11.631 -14.042 1.281 1.00 90.38 106 LEU A O 1
ATOM 825 N N . PRO A 1 107 ? 11.681 -14.729 3.416 1.00 90.75 107 PRO A N 1
ATOM 826 C CA . PRO A 1 107 ? 13.125 -14.516 3.571 1.00 90.75 107 PRO A CA 1
ATOM 827 C C . PRO A 1 107 ? 13.988 -15.280 2.559 1.00 90.75 107 PRO A C 1
ATOM 829 O O . PRO A 1 107 ? 15.105 -14.879 2.248 1.00 90.75 107 PRO A O 1
ATOM 832 N N . ARG A 1 108 ? 13.501 -16.430 2.072 1.00 90.62 108 ARG A N 1
ATOM 833 C CA . ARG A 1 108 ? 14.252 -17.278 1.139 1.00 90.62 108 ARG A CA 1
ATOM 834 C C . ARG A 1 108 ? 14.283 -16.673 -0.257 1.00 90.62 108 ARG A C 1
ATOM 836 O O . ARG A 1 108 ? 15.320 -16.695 -0.913 1.00 90.62 108 ARG A O 1
ATOM 843 N N . ASP A 1 109 ? 13.139 -16.168 -0.695 1.00 89.69 109 ASP A N 1
ATOM 844 C CA . ASP A 1 109 ? 12.938 -15.758 -2.079 1.00 89.69 109 ASP A CA 1
ATOM 845 C C . ASP A 1 109 ? 13.074 -14.235 -2.255 1.00 89.69 109 ASP A C 1
ATOM 847 O O . ASP A 1 109 ? 13.193 -13.752 -3.380 1.00 89.69 109 ASP A O 1
ATOM 851 N N . TRP A 1 110 ? 13.088 -13.476 -1.152 1.00 87.75 110 TRP A N 1
ATOM 852 C CA . TRP A 1 110 ? 13.112 -12.015 -1.155 1.00 87.75 110 TRP A CA 1
ATOM 853 C C . TRP A 1 110 ? 14.227 -11.395 -2.006 1.00 87.75 110 TRP A C 1
ATOM 855 O O . TRP A 1 110 ? 13.906 -10.531 -2.828 1.00 87.75 110 TRP A O 1
ATOM 865 N N . PRO A 1 111 ? 15.502 -11.838 -1.905 1.00 86.19 111 PRO A N 1
ATOM 866 C CA . PRO A 1 111 ? 16.568 -11.263 -2.721 1.00 86.19 111 PRO A CA 1
ATOM 867 C C . PRO A 1 111 ? 16.293 -11.409 -4.220 1.00 86.19 111 PRO A C 1
ATOM 869 O O . PRO A 1 111 ? 16.521 -10.474 -4.981 1.00 86.19 111 PRO A O 1
ATOM 872 N N . ALA A 1 112 ? 15.733 -12.547 -4.642 1.00 86.06 112 ALA A N 1
ATOM 873 C CA . ALA A 1 112 ? 15.482 -12.829 -6.050 1.00 86.06 112 ALA A CA 1
ATOM 874 C C . ALA A 1 112 ? 14.394 -11.923 -6.653 1.00 86.06 112 ALA A C 1
ATOM 876 O O . ALA A 1 112 ? 14.490 -11.564 -7.826 1.00 86.06 112 ALA A O 1
ATOM 877 N N . TYR A 1 113 ? 13.385 -11.527 -5.866 1.00 83.19 113 TYR A N 1
ATOM 878 C CA . TYR A 1 113 ? 12.285 -10.681 -6.347 1.00 83.19 113 TYR A CA 1
ATOM 879 C C . TYR A 1 113 ? 12.759 -9.289 -6.757 1.00 83.19 113 TYR A C 1
ATOM 881 O O . TYR A 1 113 ? 12.391 -8.788 -7.819 1.00 83.19 113 TYR A O 1
ATOM 889 N N . PHE A 1 114 ? 13.591 -8.670 -5.921 1.00 85.06 114 PHE A N 1
ATOM 890 C CA . PHE A 1 114 ? 14.038 -7.300 -6.139 1.00 85.06 114 PHE A CA 1
ATOM 891 C C . PHE A 1 114 ? 15.306 -7.224 -6.974 1.00 85.06 114 PHE A C 1
ATOM 893 O O . PHE A 1 114 ? 15.397 -6.338 -7.818 1.00 85.06 114 PHE A O 1
ATOM 900 N N . GLN A 1 115 ? 16.232 -8.176 -6.832 1.00 88.19 115 GLN A N 1
ATOM 901 C CA . GLN A 1 115 ? 17.460 -8.188 -7.625 1.00 88.19 115 GLN A CA 1
ATOM 902 C C . GLN A 1 115 ? 17.158 -8.176 -9.131 1.00 88.19 115 GLN A C 1
ATOM 904 O O . GLN A 1 115 ? 17.720 -7.370 -9.864 1.00 88.19 115 GLN A O 1
ATOM 909 N N . ALA A 1 116 ? 16.212 -9.000 -9.590 1.00 91.38 116 ALA A N 1
ATOM 910 C CA . ALA A 1 116 ? 15.836 -9.041 -11.003 1.00 91.38 116 ALA A CA 1
ATOM 911 C C . ALA A 1 116 ? 15.221 -7.718 -11.507 1.00 91.38 116 ALA A C 1
ATOM 913 O O . ALA A 1 116 ? 15.389 -7.363 -12.673 1.00 91.38 116 ALA A O 1
ATOM 914 N N . LEU A 1 117 ? 14.517 -6.981 -10.641 1.00 92.94 117 LEU A N 1
ATOM 915 C CA . LEU A 1 117 ? 13.985 -5.654 -10.962 1.00 92.94 117 LEU A CA 1
ATOM 916 C C . LEU A 1 117 ? 15.091 -4.595 -10.984 1.00 92.94 117 LEU A C 1
ATOM 918 O O . LEU A 1 117 ? 15.108 -3.742 -11.866 1.00 92.94 117 LEU A O 1
ATOM 922 N N . GLU A 1 118 ? 16.023 -4.646 -10.035 1.00 91.12 118 GLU A N 1
ATOM 923 C CA . GLU A 1 118 ? 17.161 -3.725 -9.981 1.00 91.12 118 GLU A CA 1
ATOM 924 C C . GLU A 1 118 ? 18.121 -3.907 -11.161 1.00 91.12 118 GLU A C 1
ATOM 926 O O . GLU A 1 118 ? 18.700 -2.929 -11.637 1.00 91.12 118 GLU A O 1
ATOM 931 N N . GLU A 1 119 ? 18.252 -5.138 -11.656 1.00 92.75 119 GLU A N 1
ATOM 932 C CA . GLU A 1 119 ? 19.043 -5.490 -12.836 1.00 92.75 119 GLU A CA 1
ATOM 933 C C . GLU A 1 119 ? 18.318 -5.196 -14.164 1.00 92.75 119 GLU A C 1
ATOM 935 O O . GLU A 1 119 ? 18.945 -5.278 -15.224 1.00 92.75 119 GLU A O 1
ATOM 940 N N . ASP A 1 120 ? 17.029 -4.819 -14.150 1.00 94.88 120 ASP A N 1
ATOM 941 C CA . ASP A 1 120 ? 16.326 -4.448 -15.381 1.00 94.88 120 ASP A CA 1
ATOM 942 C C . ASP A 1 120 ? 17.019 -3.234 -16.032 1.00 94.88 120 ASP A C 1
ATOM 944 O O . ASP A 1 120 ? 17.172 -2.189 -15.385 1.00 94.88 120 ASP A O 1
ATOM 948 N N . PRO A 1 121 ? 17.409 -3.316 -17.322 1.00 93.50 121 PRO A N 1
ATOM 949 C CA . PRO A 1 121 ? 18.184 -2.263 -17.971 1.00 93.50 121 PRO A CA 1
ATOM 950 C C . PRO A 1 121 ? 17.522 -0.886 -17.923 1.00 93.50 121 PRO A C 1
ATOM 952 O O . PRO A 1 121 ? 18.219 0.125 -17.835 1.00 93.50 121 PRO A O 1
ATOM 955 N N . TRP A 1 122 ? 16.187 -0.830 -17.980 1.00 94.06 122 TRP A N 1
ATOM 956 C CA . TRP A 1 122 ? 15.471 0.437 -17.933 1.00 94.06 122 TRP A CA 1
ATOM 957 C C . TRP A 1 122 ? 15.504 1.036 -16.523 1.00 94.06 122 TRP A C 1
ATOM 959 O O . TRP A 1 122 ? 15.824 2.216 -16.377 1.00 94.06 122 TRP A O 1
ATOM 969 N N . ILE A 1 123 ? 15.238 0.229 -15.488 1.00 93.88 123 ILE A N 1
ATOM 970 C CA . ILE A 1 123 ? 15.271 0.670 -14.082 1.00 93.88 123 ILE A CA 1
ATOM 971 C C . ILE A 1 123 ? 16.682 1.125 -13.704 1.00 93.88 123 ILE A C 1
ATOM 973 O O . ILE A 1 123 ? 16.850 2.223 -13.167 1.00 93.88 123 ILE A O 1
ATOM 977 N N . ALA A 1 124 ? 17.697 0.321 -14.027 1.00 92.38 124 ALA A N 1
ATOM 978 C CA . ALA A 1 124 ? 19.093 0.634 -13.742 1.00 92.38 124 ALA A CA 1
ATOM 979 C C . ALA A 1 124 ? 19.523 1.955 -14.400 1.00 92.38 124 ALA A C 1
ATOM 981 O O . ALA A 1 124 ? 20.104 2.825 -13.742 1.00 92.38 124 ALA A O 1
ATOM 982 N N . ALA A 1 125 ? 19.191 2.144 -15.680 1.00 91.56 125 ALA A N 1
ATOM 983 C CA . ALA A 1 125 ? 19.527 3.362 -16.406 1.00 91.56 125 ALA A CA 1
ATOM 984 C C . ALA A 1 125 ? 18.733 4.585 -15.910 1.00 91.56 125 ALA A C 1
ATOM 986 O O . ALA A 1 125 ? 19.300 5.672 -15.780 1.00 91.56 125 ALA A O 1
ATOM 987 N N . TYR A 1 126 ? 17.453 4.420 -15.558 1.00 91.94 126 TYR A N 1
ATOM 988 C CA . TYR A 1 126 ? 16.645 5.501 -14.991 1.00 91.94 126 TYR A CA 1
ATOM 989 C C . TYR A 1 126 ? 17.219 5.957 -13.647 1.00 91.94 126 TYR A C 1
ATOM 991 O O . TYR A 1 126 ? 17.485 7.145 -13.467 1.00 91.94 126 TYR A O 1
ATOM 999 N N . ARG A 1 127 ? 17.521 5.023 -12.736 1.00 90.31 127 ARG A N 1
ATOM 1000 C CA . ARG A 1 127 ? 18.152 5.335 -11.441 1.00 90.31 127 ARG A CA 1
ATOM 1001 C C . ARG A 1 127 ? 19.516 6.002 -11.612 1.00 90.31 127 ARG A C 1
ATOM 1003 O O . ARG A 1 127 ? 19.821 6.943 -10.884 1.00 90.31 127 ARG A O 1
ATOM 1010 N N . ALA A 1 128 ? 20.323 5.561 -12.578 1.00 89.19 128 ALA A N 1
ATOM 1011 C CA . ALA A 1 128 ? 21.592 6.215 -12.891 1.00 89.19 128 ALA A CA 1
ATOM 1012 C C . ALA A 1 128 ? 21.396 7.682 -13.319 1.00 89.19 128 ALA A C 1
ATOM 1014 O O . ALA A 1 128 ? 22.171 8.536 -12.899 1.00 89.19 128 ALA A O 1
ATOM 1015 N N . SER A 1 129 ? 20.329 7.989 -14.068 1.00 89.44 129 SER A N 1
ATOM 1016 C CA . SER A 1 129 ? 20.004 9.361 -14.492 1.00 89.44 129 SER A CA 1
ATOM 1017 C C . SER A 1 129 ? 19.497 10.284 -13.374 1.00 89.44 129 SER A C 1
ATOM 1019 O O . SER A 1 129 ? 19.478 11.502 -13.544 1.00 89.44 129 SER A O 1
ATOM 1021 N N . LEU A 1 130 ? 19.089 9.724 -12.228 1.00 87.25 130 LEU A N 1
ATOM 1022 C CA . LEU A 1 130 ? 18.665 10.492 -11.052 1.00 87.25 130 LEU A CA 1
ATOM 1023 C C . LEU A 1 130 ? 19.831 10.895 -10.143 1.00 87.25 130 LEU A C 1
ATOM 1025 O O . LEU A 1 130 ? 19.628 11.655 -9.194 1.00 87.25 130 LEU A O 1
ATOM 1029 N N . ARG A 1 131 ? 21.041 10.380 -10.387 1.00 86.62 131 ARG A N 1
ATOM 1030 C CA . ARG A 1 131 ? 22.189 10.695 -9.539 1.00 86.62 131 ARG A CA 1
ATOM 1031 C C . ARG A 1 131 ? 22.558 12.181 -9.654 1.00 86.62 131 ARG A C 1
ATOM 1033 O O . ARG A 1 131 ? 22.468 12.739 -10.747 1.00 86.62 131 ARG A O 1
ATOM 1040 N N . PRO A 1 132 ? 23.003 12.833 -8.563 1.00 85.25 132 PRO A N 1
ATOM 1041 C CA . PRO A 1 132 ? 23.360 14.254 -8.591 1.00 85.25 132 PRO A CA 1
ATOM 1042 C C . PRO A 1 132 ? 24.476 14.610 -9.585 1.00 85.25 132 PRO A C 1
ATOM 1044 O O . PRO A 1 132 ? 24.548 15.750 -10.033 1.00 85.25 132 PRO A O 1
ATOM 1047 N N . ASP A 1 133 ? 25.348 13.651 -9.903 1.00 86.88 133 ASP A N 1
ATOM 1048 C CA . ASP A 1 133 ? 26.475 13.769 -10.832 1.00 86.88 133 ASP A CA 1
ATOM 1049 C C . ASP A 1 133 ? 26.142 13.333 -12.269 1.00 86.88 133 ASP A C 1
ATOM 1051 O O . ASP A 1 133 ? 27.014 13.379 -13.136 1.00 86.88 133 ASP A O 1
ATOM 1055 N N . ALA A 1 134 ? 24.901 12.919 -12.541 1.00 83.44 134 ALA A N 1
ATOM 1056 C CA . ALA A 1 134 ? 24.479 12.545 -13.884 1.00 83.44 134 ALA A CA 1
ATOM 1057 C C . ALA A 1 134 ? 24.506 13.758 -14.829 1.00 83.44 134 ALA A C 1
ATOM 1059 O O . ALA A 1 134 ? 24.090 14.863 -14.465 1.00 83.44 134 ALA A O 1
ATOM 1060 N N . GLU A 1 135 ? 24.962 13.547 -16.068 1.00 79.44 135 GLU A N 1
ATOM 1061 C CA . GLU A 1 135 ? 24.928 14.591 -17.091 1.00 79.44 135 GLU A CA 1
ATOM 1062 C C . GLU A 1 135 ? 23.471 15.045 -17.339 1.00 79.44 135 GLU A C 1
ATOM 1064 O O . GLU A 1 135 ? 22.601 14.196 -17.570 1.00 79.44 135 GLU A O 1
ATOM 1069 N N . PRO A 1 136 ? 23.174 16.363 -17.315 1.00 65.88 136 PRO A N 1
ATOM 1070 C CA . PRO A 1 136 ? 21.804 16.888 -17.391 1.00 65.88 136 PRO A CA 1
ATOM 1071 C C . PRO A 1 136 ? 21.013 16.439 -18.625 1.00 65.88 136 PRO A C 1
ATOM 1073 O O . PRO A 1 136 ? 19.784 16.364 -18.577 1.00 65.88 136 PRO A O 1
ATOM 1076 N N . ASP A 1 137 ? 21.721 16.122 -19.709 1.00 61.06 137 ASP A N 1
ATOM 1077 C CA . ASP A 1 137 ? 21.147 15.805 -21.016 1.00 61.06 137 ASP A CA 1
ATOM 1078 C C . ASP A 1 137 ? 20.738 14.327 -21.163 1.00 61.06 137 ASP A C 1
ATOM 1080 O O . ASP A 1 137 ? 20.120 13.951 -22.159 1.00 61.06 137 ASP A O 1
ATOM 1084 N N . VAL A 1 138 ? 21.026 13.476 -20.168 1.00 65.19 138 VAL A N 1
ATOM 1085 C CA . VAL A 1 138 ? 20.786 12.021 -20.227 1.00 65.19 138 VAL A CA 1
ATOM 1086 C C . VAL A 1 138 ? 19.712 11.598 -19.221 1.00 65.19 138 VAL A C 1
ATOM 1088 O O . VAL A 1 138 ? 19.900 10.691 -18.414 1.00 65.19 138 VAL A O 1
ATOM 1091 N N . ARG A 1 139 ? 18.546 12.253 -19.247 1.00 78.00 139 ARG A N 1
ATOM 1092 C CA . ARG A 1 139 ? 17.367 11.772 -18.507 1.00 78.00 139 ARG A CA 1
ATOM 1093 C C . ARG A 1 139 ? 16.512 10.893 -19.403 1.00 78.00 139 ARG A C 1
ATOM 1095 O O . ARG A 1 139 ? 16.020 11.338 -20.440 1.00 78.00 139 ARG A O 1
ATOM 1102 N N . LEU A 1 140 ? 16.306 9.644 -18.991 1.00 85.69 140 LEU A N 1
ATOM 1103 C CA . LEU A 1 140 ? 15.373 8.761 -19.682 1.00 85.69 140 LEU A CA 1
ATOM 1104 C C . LEU A 1 140 ? 13.957 9.310 -19.521 1.00 85.69 140 LEU A C 1
ATOM 1106 O O . LEU A 1 140 ? 13.420 9.325 -18.419 1.00 85.69 140 LEU A O 1
ATOM 1110 N N . GLY A 1 141 ? 13.373 9.767 -20.627 1.00 90.69 141 GLY A N 1
ATOM 1111 C CA . GLY A 1 141 ? 11.996 10.251 -20.687 1.00 90.69 141 GLY A CA 1
ATOM 1112 C C . GLY A 1 141 ? 11.060 9.300 -21.432 1.00 90.69 141 GLY A C 1
ATOM 1113 O O . GLY A 1 141 ? 11.436 8.206 -21.859 1.00 90.69 141 GLY A O 1
ATOM 1114 N N . SER A 1 142 ? 9.838 9.768 -21.676 1.00 93.12 142 SER A N 1
ATOM 1115 C CA . SER A 1 142 ? 8.805 9.025 -22.410 1.00 93.12 142 SER A CA 1
ATOM 1116 C C . SER A 1 142 ? 9.205 8.652 -23.841 1.00 93.12 142 SER A C 1
ATOM 1118 O O . SER A 1 142 ? 8.817 7.592 -24.323 1.00 93.12 142 SER A O 1
ATOM 1120 N N . ALA A 1 143 ? 10.027 9.470 -24.507 1.00 91.88 143 ALA A N 1
ATOM 1121 C CA . ALA A 1 143 ? 10.570 9.153 -25.828 1.00 91.88 143 ALA A CA 1
ATOM 1122 C C . ALA A 1 143 ? 11.535 7.954 -25.788 1.00 91.88 143 ALA A C 1
ATOM 1124 O O . ALA A 1 143 ? 11.480 7.090 -26.660 1.00 91.88 143 ALA A O 1
ATOM 1125 N N . ALA A 1 144 ? 12.380 7.870 -24.754 1.00 91.38 144 ALA A N 1
ATOM 1126 C CA . ALA A 1 144 ? 13.284 6.738 -24.563 1.00 91.38 144 ALA A CA 1
ATOM 1127 C C . ALA A 1 144 ? 12.514 5.458 -24.207 1.00 91.38 144 ALA A C 1
ATOM 1129 O O . ALA A 1 144 ? 12.861 4.380 -24.683 1.00 91.38 144 ALA A O 1
ATOM 1130 N N . TRP A 1 145 ? 11.438 5.582 -23.420 1.00 93.38 145 TRP A N 1
ATOM 1131 C CA . TRP A 1 145 ? 10.515 4.475 -23.164 1.00 93.38 145 TRP A CA 1
ATOM 1132 C C . TRP A 1 145 ? 9.869 3.965 -24.459 1.00 93.38 145 TRP A C 1
ATOM 1134 O O . TRP A 1 145 ? 9.957 2.778 -24.753 1.00 93.38 145 TRP A O 1
ATOM 1144 N N . ALA A 1 146 ? 9.289 4.864 -25.265 1.00 92.69 146 ALA A N 1
ATOM 1145 C CA . ALA A 1 146 ? 8.622 4.520 -26.524 1.00 92.69 146 ALA A CA 1
ATOM 1146 C C . ALA A 1 146 ? 9.554 3.843 -27.543 1.00 92.69 146 ALA A C 1
ATOM 1148 O O . ALA A 1 146 ? 9.107 3.032 -28.348 1.00 92.69 146 ALA A O 1
ATOM 1149 N N . ALA A 1 147 ? 10.844 4.184 -27.517 1.00 92.06 147 ALA A N 1
ATOM 1150 C CA . ALA A 1 147 ? 11.854 3.586 -28.381 1.00 92.06 147 ALA A CA 1
ATOM 1151 C C . ALA A 1 147 ? 12.356 2.214 -27.885 1.00 92.06 147 ALA A C 1
ATOM 1153 O O . ALA A 1 147 ? 13.131 1.563 -28.586 1.00 92.06 147 ALA A O 1
ATOM 1154 N N . SER A 1 148 ? 11.963 1.773 -26.684 1.00 90.06 148 SER A N 1
ATOM 1155 C CA . SER A 1 148 ? 12.412 0.501 -26.120 1.00 90.06 148 SER A CA 1
ATOM 1156 C C . SER A 1 148 ? 11.678 -0.675 -26.780 1.00 90.06 148 SER A C 1
ATOM 1158 O O . SER A 1 148 ? 10.448 -0.705 -26.747 1.00 90.06 148 SER A O 1
ATOM 1160 N N . PRO A 1 149 ? 12.398 -1.674 -27.327 1.00 86.38 149 PRO A N 1
ATOM 1161 C CA . PRO A 1 149 ? 11.783 -2.796 -28.044 1.00 86.38 149 PRO A CA 1
ATOM 1162 C C . PRO A 1 149 ? 10.874 -3.652 -27.153 1.00 86.38 149 PRO A C 1
ATOM 1164 O O . PRO A 1 149 ? 9.881 -4.183 -27.634 1.00 86.38 149 PRO A O 1
ATOM 1167 N N . ASP A 1 150 ? 11.166 -3.713 -25.851 1.00 89.88 150 ASP A N 1
ATOM 1168 C CA . ASP A 1 150 ? 10.445 -4.560 -24.894 1.00 89.88 150 ASP A CA 1
ATOM 1169 C C . ASP A 1 150 ? 9.474 -3.758 -24.012 1.00 89.88 150 ASP A C 1
ATOM 1171 O O . ASP A 1 150 ? 9.121 -4.198 -22.920 1.00 89.88 150 ASP A O 1
ATOM 1175 N N . ALA A 1 151 ? 9.087 -2.542 -24.418 1.00 86.38 151 ALA A N 1
ATOM 1176 C CA . ALA A 1 151 ? 8.253 -1.663 -23.592 1.00 86.38 151 ALA A CA 1
ATOM 1177 C C . ALA A 1 151 ? 6.918 -2.307 -23.178 1.00 86.38 151 ALA A C 1
ATOM 1179 O O . ALA A 1 151 ? 6.494 -2.125 -22.039 1.00 86.38 151 ALA A O 1
ATOM 1180 N N . ALA A 1 152 ? 6.290 -3.070 -24.080 1.00 79.81 152 ALA A N 1
ATOM 1181 C CA . ALA A 1 152 ? 5.013 -3.734 -23.825 1.00 79.81 152 ALA A CA 1
ATOM 1182 C C . ALA A 1 152 ? 5.150 -4.882 -22.807 1.00 79.81 152 ALA A C 1
ATOM 1184 O O . ALA A 1 152 ? 4.471 -4.879 -21.784 1.00 79.81 152 ALA A O 1
ATOM 1185 N N . ASP A 1 153 ? 6.088 -5.806 -23.037 1.00 92.56 153 ASP A N 1
ATOM 1186 C CA . ASP A 1 153 ? 6.240 -7.024 -22.222 1.00 92.56 153 ASP A CA 1
ATOM 1187 C C . ASP A 1 153 ? 6.912 -6.761 -20.862 1.00 92.56 153 ASP A C 1
ATOM 1189 O O . ASP A 1 153 ? 6.843 -7.573 -19.935 1.00 92.56 153 ASP A O 1
ATOM 1193 N N . ARG A 1 154 ? 7.594 -5.618 -20.719 1.00 95.00 154 ARG A N 1
ATOM 1194 C CA . ARG A 1 154 ? 8.327 -5.254 -19.501 1.00 95.00 154 ARG A CA 1
ATOM 1195 C C . ARG A 1 154 ? 7.415 -5.149 -18.281 1.00 95.00 154 ARG A C 1
ATOM 1197 O O . ARG A 1 154 ? 7.812 -5.611 -17.213 1.00 95.00 154 ARG A O 1
ATOM 1204 N N . PHE A 1 155 ? 6.210 -4.595 -18.424 1.00 95.31 155 PHE A N 1
ATOM 1205 C CA . PHE A 1 155 ? 5.274 -4.503 -17.300 1.00 95.31 155 PHE A CA 1
ATOM 1206 C C . PHE A 1 155 ? 4.799 -5.869 -16.825 1.00 95.31 155 PHE A C 1
ATOM 1208 O O . PHE A 1 155 ? 4.768 -6.096 -15.619 1.00 95.31 155 PHE A O 1
ATOM 1215 N N . ASP A 1 156 ? 4.488 -6.786 -17.742 1.00 95.19 156 ASP A N 1
ATOM 1216 C CA . ASP A 1 156 ? 4.048 -8.131 -17.372 1.00 95.19 156 ASP A CA 1
ATOM 1217 C C . ASP A 1 156 ? 5.147 -8.872 -16.603 1.00 95.19 156 ASP A C 1
ATOM 1219 O O . ASP A 1 156 ? 4.887 -9.426 -15.534 1.00 95.19 156 ASP A O 1
ATOM 1223 N N . ARG A 1 157 ? 6.402 -8.775 -17.066 1.00 95.56 157 ARG A N 1
ATOM 1224 C CA . ARG A 1 157 ? 7.557 -9.334 -16.349 1.00 95.56 157 ARG A CA 1
ATOM 1225 C C . ARG A 1 157 ? 7.731 -8.718 -14.958 1.00 95.56 157 ARG A C 1
ATOM 1227 O O . ARG A 1 157 ? 7.986 -9.436 -13.996 1.00 95.56 157 ARG A O 1
ATOM 1234 N N . TRP A 1 158 ? 7.617 -7.397 -14.827 1.00 96.12 158 TRP A N 1
ATOM 1235 C CA . TRP A 1 158 ? 7.755 -6.736 -13.525 1.00 96.12 158 TRP A CA 1
ATOM 1236 C C . TRP A 1 158 ? 6.628 -7.103 -12.559 1.00 96.12 158 TRP A C 1
ATOM 1238 O O . TRP A 1 158 ? 6.889 -7.347 -11.383 1.00 96.12 158 TRP A O 1
ATOM 1248 N N . LEU A 1 159 ? 5.389 -7.182 -13.046 1.00 95.94 159 LEU A N 1
ATOM 1249 C CA . LEU A 1 159 ? 4.240 -7.610 -12.251 1.00 95.94 159 LEU A CA 1
ATOM 1250 C C . LEU A 1 159 ? 4.380 -9.068 -11.795 1.00 95.94 159 LEU A C 1
ATOM 1252 O O . LEU A 1 159 ? 4.035 -9.377 -10.655 1.00 95.94 159 LEU A O 1
ATOM 1256 N N . GLU A 1 160 ? 4.927 -9.947 -12.639 1.00 95.12 160 GLU A N 1
ATOM 1257 C CA . GLU A 1 160 ? 5.240 -11.331 -12.269 1.00 95.12 160 GLU A CA 1
ATOM 1258 C C . GLU A 1 160 ? 6.287 -11.390 -11.145 1.00 95.12 160 GLU A C 1
ATOM 1260 O O . GLU A 1 160 ? 6.072 -12.073 -10.140 1.00 95.12 160 GLU A O 1
ATOM 1265 N N . LEU A 1 161 ? 7.373 -10.615 -11.262 1.00 93.56 161 LEU A N 1
ATOM 1266 C CA . LEU A 1 161 ? 8.422 -10.522 -10.236 1.00 93.56 161 LEU A CA 1
ATOM 1267 C C . LEU A 1 161 ? 7.891 -9.982 -8.898 1.00 93.56 161 LEU A C 1
ATOM 1269 O O . LEU A 1 161 ? 8.265 -10.482 -7.837 1.00 93.56 161 LEU A O 1
ATOM 1273 N N . LEU A 1 162 ? 6.986 -8.998 -8.937 1.00 93.19 162 LEU A N 1
ATOM 1274 C CA . LEU A 1 162 ? 6.346 -8.430 -7.745 1.00 93.19 162 LEU A CA 1
ATOM 1275 C C . LEU A 1 162 ? 5.247 -9.329 -7.159 1.00 93.19 162 LEU A C 1
ATOM 1277 O O . LEU A 1 162 ? 4.858 -9.133 -6.006 1.00 93.19 162 LEU A O 1
ATOM 1281 N N . GLY A 1 163 ? 4.743 -10.306 -7.916 1.00 93.31 163 GLY A N 1
ATOM 1282 C CA . GLY A 1 163 ? 3.570 -11.115 -7.575 1.00 93.31 163 GLY A CA 1
ATOM 1283 C C . GLY A 1 163 ? 3.580 -11.707 -6.157 1.00 93.31 163 GLY A C 1
ATOM 1284 O O . GLY A 1 163 ? 2.591 -11.548 -5.433 1.00 93.31 163 GLY A O 1
ATOM 1285 N N . PRO A 1 164 ? 4.670 -12.352 -5.701 1.00 89.94 164 PRO A N 1
ATOM 1286 C CA . PRO A 1 164 ? 4.737 -12.914 -4.352 1.00 89.94 164 PRO A CA 1
ATOM 1287 C C . PRO A 1 164 ? 4.660 -11.860 -3.239 1.00 89.94 164 PRO A C 1
ATOM 1289 O O . PRO A 1 164 ? 3.899 -12.032 -2.284 1.00 89.94 164 PRO A O 1
ATOM 1292 N N . VAL A 1 165 ? 5.406 -10.755 -3.366 1.00 91.75 165 VAL A N 1
ATOM 1293 C CA . VAL A 1 165 ? 5.418 -9.672 -2.365 1.00 91.75 165 VAL A CA 1
ATOM 1294 C C . VAL A 1 165 ? 4.083 -8.933 -2.363 1.00 91.75 165 VAL A C 1
ATOM 1296 O O . VAL A 1 165 ? 3.535 -8.668 -1.295 1.00 91.75 165 VAL A O 1
ATOM 1299 N N . ARG A 1 166 ? 3.512 -8.687 -3.548 1.00 94.19 166 ARG A N 1
ATOM 1300 C CA . ARG A 1 166 ? 2.156 -8.160 -3.724 1.00 94.19 166 ARG A CA 1
ATOM 1301 C C . ARG A 1 166 ? 1.135 -9.023 -2.989 1.00 94.19 166 ARG A C 1
ATOM 1303 O O . ARG A 1 166 ? 0.389 -8.501 -2.175 1.00 94.19 166 ARG A O 1
ATOM 1310 N N . THR A 1 167 ? 1.139 -10.336 -3.219 1.00 93.38 167 THR A N 1
ATOM 1311 C CA . THR A 1 167 ? 0.181 -11.264 -2.591 1.00 93.38 167 THR A CA 1
ATOM 1312 C C . THR A 1 167 ? 0.261 -11.204 -1.064 1.00 93.38 167 THR A C 1
ATOM 1314 O O . THR A 1 167 ? -0.765 -11.177 -0.380 1.00 93.38 167 THR A O 1
ATOM 1317 N N . ALA A 1 168 ? 1.477 -11.167 -0.514 1.00 92.81 168 ALA A N 1
ATOM 1318 C CA . ALA A 1 168 ? 1.683 -11.031 0.922 1.00 92.81 168 ALA A CA 1
ATOM 1319 C C . ALA A 1 168 ? 1.187 -9.668 1.437 1.00 92.81 168 ALA A C 1
ATOM 1321 O O . ALA A 1 168 ? 0.418 -9.620 2.395 1.00 92.81 168 ALA A O 1
ATOM 1322 N N . GLY A 1 169 ? 1.565 -8.576 0.768 1.00 94.69 169 GLY A N 1
ATOM 1323 C CA . GLY A 1 169 ? 1.146 -7.220 1.115 1.00 94.69 169 GLY A CA 1
ATOM 1324 C C . GLY A 1 169 ? -0.369 -7.030 1.079 1.00 94.69 169 GLY A C 1
ATOM 1325 O O . GLY A 1 169 ? -0.948 -6.581 2.063 1.00 94.69 169 GLY A O 1
ATOM 1326 N N . GLU A 1 170 ? -1.025 -7.456 0.000 1.00 96.38 170 GLU A N 1
ATOM 1327 C CA . GLU A 1 170 ? -2.484 -7.423 -0.154 1.00 96.38 170 GLU A CA 1
ATOM 1328 C C . GLU A 1 170 ? -3.188 -8.261 0.915 1.00 96.38 170 GLU A C 1
ATOM 1330 O O . GLU A 1 170 ? -4.215 -7.848 1.449 1.00 96.38 170 GLU A O 1
ATOM 1335 N N . THR A 1 171 ? -2.633 -9.425 1.269 1.00 95.62 171 THR A N 1
ATOM 1336 C CA . THR A 1 171 ? -3.199 -10.258 2.336 1.00 95.62 171 THR A CA 1
ATOM 1337 C C . THR A 1 171 ? -3.186 -9.514 3.670 1.00 95.62 171 THR A C 1
ATOM 1339 O O . THR A 1 171 ? -4.207 -9.488 4.354 1.00 95.62 171 THR A O 1
ATOM 1342 N N . ILE A 1 172 ? -2.066 -8.877 4.024 1.00 96.12 172 ILE A N 1
ATOM 1343 C CA . ILE A 1 172 ? -1.930 -8.110 5.270 1.00 96.12 172 ILE A CA 1
ATOM 1344 C C . ILE A 1 172 ? -2.818 -6.859 5.256 1.00 96.12 172 ILE A C 1
ATOM 1346 O O . ILE A 1 172 ? -3.558 -6.635 6.212 1.00 96.12 172 ILE A O 1
ATOM 1350 N N . LEU A 1 173 ? -2.804 -6.077 4.171 1.00 96.94 173 LEU A N 1
ATOM 1351 C CA . LEU A 1 173 ? -3.647 -4.884 4.024 1.00 96.94 173 LEU A CA 1
ATOM 1352 C C . LEU A 1 173 ? -5.136 -5.227 4.086 1.00 96.94 173 LEU A C 1
ATOM 1354 O O . LEU A 1 173 ? -5.899 -4.527 4.746 1.00 96.94 173 LEU A O 1
ATOM 1358 N N . ARG A 1 174 ? -5.559 -6.332 3.465 1.00 96.50 174 ARG A N 1
ATOM 1359 C CA . ARG A 1 174 ? -6.942 -6.804 3.567 1.00 96.50 174 ARG A CA 1
ATOM 1360 C C . ARG A 1 174 ? -7.306 -7.159 5.006 1.00 96.50 174 ARG A C 1
ATOM 1362 O O . ARG A 1 174 ? -8.344 -6.717 5.476 1.00 96.50 174 ARG A O 1
ATOM 1369 N N . LEU A 1 175 ? -6.453 -7.901 5.718 1.00 95.62 175 LEU A N 1
ATOM 1370 C CA . LEU A 1 175 ? -6.707 -8.238 7.124 1.00 95.62 175 LEU A CA 1
ATOM 1371 C C . LEU A 1 175 ? -6.836 -6.992 8.001 1.00 95.62 175 LEU A C 1
ATOM 1373 O O . LEU A 1 175 ? -7.726 -6.939 8.848 1.00 95.62 175 LEU A O 1
ATOM 1377 N N . LEU A 1 176 ? -6.002 -5.979 7.761 1.00 95.12 176 LEU A N 1
ATOM 1378 C CA . LEU A 1 176 ? -6.094 -4.683 8.431 1.00 95.12 176 LEU A CA 1
ATOM 1379 C C . LEU A 1 176 ? -7.428 -3.988 8.148 1.00 95.12 176 LEU A C 1
ATOM 1381 O O . LEU A 1 176 ? -8.139 -3.645 9.089 1.00 95.12 176 LEU A O 1
ATOM 1385 N N . ARG A 1 177 ? -7.787 -3.828 6.868 1.00 97.00 177 ARG A N 1
ATOM 1386 C CA . ARG A 1 177 ? -9.022 -3.159 6.415 1.00 97.00 177 ARG A CA 1
ATOM 1387 C C . ARG A 1 177 ? -10.292 -3.854 6.917 1.00 97.00 177 ARG A C 1
ATOM 1389 O O . ARG A 1 177 ? -11.248 -3.186 7.326 1.00 97.00 177 ARG A O 1
ATOM 1396 N N . ASP A 1 178 ? -10.283 -5.185 6.933 1.00 95.31 178 ASP A N 1
ATOM 1397 C CA . ASP A 1 178 ? -11.388 -6.012 7.429 1.00 95.31 178 ASP A CA 1
ATOM 1398 C C . ASP A 1 178 ? -11.516 -5.943 8.959 1.00 95.31 178 ASP A C 1
ATOM 1400 O O . ASP A 1 178 ? -12.605 -6.138 9.499 1.00 95.31 178 ASP A O 1
ATOM 1404 N N . SER A 1 179 ? -10.422 -5.632 9.660 1.00 94.56 179 SER A N 1
ATOM 1405 C CA . SER A 1 179 ? -10.386 -5.547 11.124 1.00 94.56 179 SER A CA 1
ATOM 1406 C C . SER A 1 179 ? -10.598 -4.131 11.666 1.00 94.56 179 SER A C 1
ATOM 1408 O O . SER A 1 179 ? -10.589 -3.949 12.884 1.00 94.56 179 SER A O 1
ATOM 1410 N N . LEU A 1 180 ? -10.800 -3.131 10.797 1.00 94.56 180 LEU A N 1
ATOM 1411 C CA . LEU A 1 180 ? -11.040 -1.749 11.214 1.00 94.56 180 LEU A CA 1
ATOM 1412 C C . LEU A 1 180 ? -12.274 -1.653 12.122 1.00 94.56 180 LEU A C 1
ATOM 1414 O O . LEU A 1 180 ? -13.395 -1.983 11.721 1.00 94.56 180 LEU A O 1
ATOM 1418 N N . GLN A 1 181 ? -12.063 -1.125 13.325 1.00 94.25 181 GLN A N 1
ATOM 1419 C CA . GLN A 1 181 ? -13.129 -0.543 14.135 1.00 94.25 181 GLN A CA 1
ATOM 1420 C C . GLN A 1 181 ? -13.582 0.736 13.446 1.00 94.25 181 GLN A C 1
ATOM 1422 O O . GLN A 1 181 ? -12.737 1.455 12.923 1.00 94.25 181 GLN A O 1
ATOM 1427 N N . ARG A 1 182 ? -14.890 0.996 13.395 1.00 95.62 182 ARG A N 1
ATOM 1428 C CA . ARG A 1 182 ? -15.447 2.164 12.706 1.00 95.62 182 ARG A CA 1
ATOM 1429 C C . ARG A 1 182 ? -16.338 2.965 13.637 1.00 95.62 182 ARG A C 1
ATOM 1431 O O . ARG A 1 182 ? -17.152 2.384 14.354 1.00 95.62 182 ARG A O 1
ATOM 1438 N N . GLU A 1 183 ? -16.204 4.278 13.562 1.00 95.50 183 GLU A N 1
ATOM 1439 C CA . GLU A 1 183 ? -17.017 5.248 14.283 1.00 95.50 183 GLU A CA 1
ATOM 1440 C C . GLU A 1 183 ? -17.479 6.348 13.323 1.00 95.50 183 GLU A C 1
ATOM 1442 O O . GLU A 1 183 ? -16.684 6.902 12.563 1.00 95.50 183 GLU A O 1
ATOM 1447 N N . GLU A 1 184 ? -18.776 6.648 13.343 1.00 95.88 184 GLU A N 1
ATOM 1448 C CA . GLU A 1 184 ? -19.338 7.812 12.659 1.00 95.88 184 GLU A CA 1
ATOM 1449 C C . GLU A 1 184 ? -19.198 9.034 13.559 1.00 95.88 184 GLU A C 1
ATOM 1451 O O . GLU A 1 184 ? -19.649 9.026 14.706 1.00 95.88 184 GLU A O 1
ATOM 1456 N N . LEU A 1 185 ? -18.590 10.093 13.035 1.00 95.19 185 LEU A N 1
ATOM 1457 C CA . LEU A 1 185 ? -18.355 11.314 13.789 1.00 95.19 185 LEU A CA 1
ATOM 1458 C C . LEU A 1 185 ? -18.404 12.540 12.883 1.00 95.19 185 LEU A C 1
ATOM 1460 O O . LEU A 1 185 ? -18.283 12.458 11.662 1.00 95.19 185 LEU A O 1
ATOM 1464 N N . ARG A 1 186 ? -18.578 13.705 13.502 1.00 94.69 186 ARG A N 1
ATOM 1465 C CA . ARG A 1 186 ? -18.624 14.992 12.812 1.00 94.69 186 ARG A CA 1
ATOM 1466 C C . ARG A 1 186 ? -17.380 15.792 13.178 1.00 94.69 186 ARG A C 1
ATOM 1468 O O . ARG A 1 186 ? -17.259 16.229 14.319 1.00 94.69 186 ARG A O 1
ATOM 1475 N N . LEU A 1 187 ? -16.460 15.950 12.226 1.00 93.44 187 LEU A N 1
ATOM 1476 C CA . LEU A 1 187 ? -15.210 16.691 12.416 1.00 93.44 187 LEU A CA 1
ATOM 1477 C C . LEU A 1 187 ? -15.428 18.170 12.150 1.00 93.44 187 LEU A C 1
ATOM 1479 O O . LEU A 1 187 ? -15.822 18.540 11.048 1.00 93.44 187 LEU A O 1
ATOM 1483 N N . ASP A 1 188 ? -15.134 19.009 13.133 1.00 90.25 188 ASP A N 1
ATOM 1484 C CA . ASP A 1 188 ? -15.020 20.453 12.956 1.00 90.25 188 ASP A CA 1
ATOM 1485 C C . ASP A 1 188 ? -13.562 20.866 12.671 1.00 90.25 188 ASP A C 1
ATOM 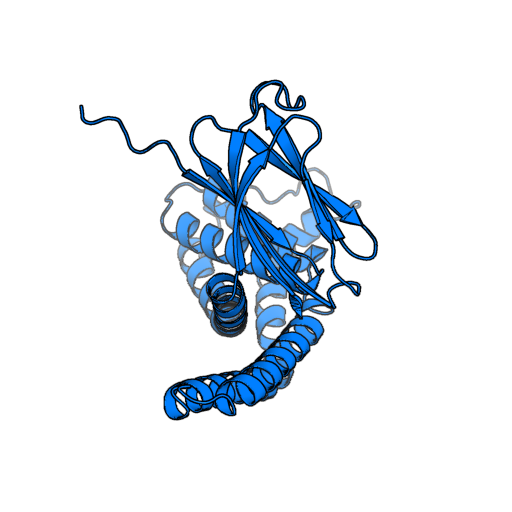1487 O O . ASP A 1 188 ? -12.690 20.033 12.406 1.00 90.25 188 ASP A O 1
ATOM 1491 N N . GLY A 1 189 ? -13.295 22.173 12.700 1.00 85.00 189 GLY A N 1
ATOM 1492 C CA . GLY A 1 189 ? -11.961 22.712 12.457 1.00 85.00 189 GLY A CA 1
ATOM 1493 C C . GLY A 1 189 ? -10.920 22.361 13.527 1.00 85.00 189 GLY A C 1
ATOM 1494 O O . GLY A 1 189 ? -9.727 22.540 13.282 1.00 85.00 189 GLY A O 1
ATOM 1495 N N . GLU A 1 190 ? -11.322 21.858 14.697 1.00 89.62 190 GLU A N 1
ATOM 1496 C CA . GLU A 1 190 ? -10.370 21.375 15.696 1.00 89.62 190 GLU A CA 1
ATOM 1497 C C . GLU A 1 190 ? -9.870 19.971 15.329 1.00 89.62 190 GLU A C 1
ATOM 1499 O O . GLU A 1 190 ? -8.706 19.651 15.571 1.00 89.62 190 GLU A O 1
ATOM 1504 N N . GLY A 1 191 ? -10.687 19.156 14.665 1.00 93.12 191 GLY A N 1
ATOM 1505 C CA . GLY A 1 191 ? -10.355 17.771 14.342 1.00 93.12 191 GLY A CA 1
ATOM 1506 C C . GLY A 1 191 ? -10.581 16.822 15.523 1.00 93.12 191 GLY A C 1
ATOM 1507 O O . GLY A 1 191 ? -11.214 17.164 16.516 1.00 93.12 191 GLY A O 1
ATOM 1508 N N . HIS A 1 192 ? -10.075 15.597 15.416 1.00 95.69 192 HIS A N 1
ATOM 1509 C CA . HIS A 1 192 ? -10.309 14.530 16.388 1.00 95.69 192 HIS A CA 1
ATOM 1510 C C . HIS A 1 192 ? -9.029 13.756 16.680 1.00 95.69 192 HIS A C 1
ATOM 1512 O O . HIS A 1 192 ? -8.266 13.453 15.767 1.00 95.69 192 HIS A O 1
ATOM 1518 N N . THR A 1 193 ? -8.800 13.407 17.943 1.00 95.62 193 THR A N 1
ATOM 1519 C CA . THR A 1 193 ? -7.629 12.625 18.350 1.00 95.62 193 THR A CA 1
ATOM 1520 C C . THR A 1 193 ? -8.041 11.196 18.664 1.00 95.62 193 THR A C 1
ATOM 1522 O O . THR A 1 193 ? -8.810 10.965 19.592 1.00 95.62 193 THR A O 1
ATOM 1525 N N . LEU A 1 194 ? -7.465 10.242 17.933 1.00 93.75 194 LEU A N 1
ATOM 1526 C CA . LEU A 1 194 ? -7.452 8.838 18.329 1.00 93.75 194 LEU A CA 1
ATOM 1527 C C . LEU A 1 194 ? -6.327 8.630 19.339 1.00 93.75 194 LEU A C 1
ATOM 1529 O O . LEU A 1 194 ? -5.172 8.909 19.019 1.00 93.75 194 LEU A O 1
ATOM 1533 N N . GLU A 1 195 ? -6.652 8.135 20.530 1.00 93.88 195 GLU A N 1
ATOM 1534 C CA . GLU A 1 195 ? -5.679 7.803 21.574 1.00 93.88 195 GLU A CA 1
ATOM 1535 C C . GLU A 1 195 ? -5.668 6.299 21.859 1.00 93.88 195 GLU A C 1
ATOM 1537 O O . GLU A 1 195 ? -6.696 5.622 21.829 1.00 93.88 195 GLU A O 1
ATOM 1542 N N . TRP A 1 196 ? -4.483 5.781 22.163 1.00 91.69 196 TRP A N 1
ATOM 1543 C CA . TRP A 1 196 ? -4.246 4.395 22.540 1.00 91.69 196 TRP A CA 1
ATOM 1544 C C . TRP A 1 196 ? -3.435 4.344 23.836 1.00 91.69 196 TRP A C 1
ATOM 1546 O O . TRP A 1 196 ? -2.601 5.209 24.094 1.00 91.69 196 TRP A O 1
ATOM 1556 N N . ASP A 1 197 ? -3.600 3.278 24.621 1.00 90.00 197 ASP A N 1
ATOM 1557 C CA . ASP A 1 197 ? -2.842 3.084 25.871 1.00 90.00 197 ASP A CA 1
ATOM 1558 C C . ASP A 1 197 ? -1.320 3.001 25.646 1.00 90.00 197 ASP A C 1
ATOM 1560 O O . ASP A 1 197 ? -0.518 3.217 26.557 1.00 90.00 197 ASP A O 1
ATOM 1564 N N . ARG A 1 198 ? -0.911 2.645 24.424 1.00 87.00 198 ARG A N 1
ATOM 1565 C CA . ARG A 1 198 ? 0.482 2.507 23.998 1.00 87.00 198 ARG A CA 1
ATOM 1566 C C . ARG A 1 198 ? 0.633 2.899 22.534 1.00 87.00 198 ARG A C 1
ATOM 1568 O O . ARG A 1 198 ? -0.316 2.787 21.762 1.00 87.00 198 ARG A O 1
ATOM 1575 N N . ALA A 1 199 ? 1.847 3.290 22.149 1.00 81.19 199 ALA A N 1
ATOM 1576 C CA . ALA A 1 199 ? 2.189 3.512 20.748 1.00 81.19 199 ALA A CA 1
ATOM 1577 C C . ALA A 1 199 ? 1.857 2.251 19.924 1.00 81.19 199 ALA A C 1
ATOM 1579 O O . ALA A 1 199 ? 2.318 1.162 20.294 1.00 81.19 199 ALA A O 1
ATOM 1580 N N . PRO A 1 200 ? 1.071 2.364 18.840 1.00 83.00 200 PRO A N 1
ATOM 1581 C CA . PRO A 1 200 ? 0.759 1.221 18.000 1.00 83.00 200 PRO A CA 1
ATOM 1582 C C . PRO A 1 200 ? 2.039 0.740 17.322 1.00 83.00 200 PRO A C 1
ATOM 1584 O O . PRO A 1 200 ? 2.816 1.537 16.795 1.00 83.00 200 PRO A O 1
ATOM 1587 N N . ILE A 1 201 ? 2.280 -0.570 17.338 1.00 78.94 201 ILE A N 1
ATOM 1588 C CA . ILE A 1 201 ? 3.465 -1.131 16.679 1.00 78.94 201 ILE A CA 1
ATOM 1589 C C . ILE A 1 201 ? 3.179 -1.322 15.182 1.00 78.94 201 ILE A C 1
ATOM 1591 O O . ILE A 1 201 ? 4.087 -1.294 14.346 1.00 78.94 201 ILE A O 1
ATOM 1595 N N . SER A 1 202 ? 1.904 -1.509 14.853 1.00 86.81 202 SER A N 1
ATOM 1596 C CA . SER A 1 202 ? 1.358 -1.560 13.506 1.00 86.81 202 SER A CA 1
ATOM 1597 C C . SER A 1 202 ? -0.073 -1.041 13.512 1.00 86.81 202 SER A C 1
ATOM 1599 O O . SER A 1 202 ? -0.731 -1.036 14.555 1.00 86.81 202 SER A O 1
ATOM 1601 N N . GLY A 1 203 ? -0.557 -0.619 12.350 1.00 90.44 203 GLY A N 1
ATOM 1602 C CA . GLY A 1 203 ? -1.945 -0.230 12.197 1.00 90.44 203 GLY A CA 1
ATOM 1603 C C . GLY A 1 203 ? -2.214 0.697 11.025 1.00 90.44 203 GLY A C 1
ATOM 1604 O O . GLY A 1 203 ? -1.306 1.150 10.321 1.00 90.44 203 GLY A O 1
ATOM 1605 N N . LEU A 1 204 ? -3.498 0.963 10.845 1.00 96.56 204 LEU A N 1
ATOM 1606 C CA . LEU A 1 204 ? -4.053 1.753 9.760 1.00 96.56 204 LEU A CA 1
ATOM 1607 C C . LEU A 1 204 ? -5.139 2.657 10.335 1.00 96.56 204 LEU A C 1
ATOM 1609 O O . LEU A 1 204 ? -5.935 2.206 11.161 1.00 96.56 204 LEU A O 1
ATOM 1613 N N . VAL A 1 205 ? -5.173 3.907 9.883 1.00 96.88 205 VAL A N 1
ATOM 1614 C CA . VAL A 1 205 ? -6.315 4.806 10.070 1.00 96.88 205 VAL A CA 1
ATOM 1615 C C . VAL A 1 205 ? -6.955 5.040 8.706 1.00 96.88 205 VAL A C 1
ATOM 1617 O O . VAL A 1 205 ? -6.261 5.355 7.746 1.00 96.88 205 VAL A O 1
ATOM 1620 N N . GLU A 1 206 ? -8.267 4.871 8.615 1.00 97.56 206 GLU A N 1
ATOM 1621 C CA . GLU A 1 206 ? -9.089 5.117 7.430 1.00 97.56 206 GLU A CA 1
ATOM 1622 C C . GLU A 1 206 ? -10.021 6.294 7.735 1.00 97.56 206 GLU A C 1
ATOM 1624 O O . GLU A 1 206 ? -10.700 6.298 8.756 1.00 97.56 206 GLU A O 1
ATOM 1629 N N . VAL A 1 207 ? -10.078 7.300 6.869 1.00 96.88 207 VAL A N 1
ATOM 1630 C CA . VAL A 1 207 ? -11.045 8.400 6.964 1.00 96.88 207 VAL A CA 1
ATOM 1631 C C . VAL A 1 207 ? -11.911 8.365 5.720 1.00 96.88 207 VAL A C 1
ATOM 1633 O O . VAL A 1 207 ? -11.406 8.522 4.608 1.00 96.88 207 VAL A O 1
ATOM 1636 N N . ARG A 1 208 ? -13.216 8.174 5.905 1.00 96.44 208 ARG A N 1
ATOM 1637 C CA . ARG A 1 208 ? -14.210 8.259 4.832 1.00 96.44 208 ARG A CA 1
ATOM 1638 C C . ARG A 1 208 ? -14.944 9.578 4.958 1.00 96.44 208 ARG A C 1
ATOM 1640 O O . ARG A 1 208 ? -15.651 9.791 5.938 1.00 96.44 208 ARG A O 1
ATOM 1647 N N . VAL A 1 209 ? -14.759 10.462 3.989 1.00 94.12 209 VAL A N 1
ATOM 1648 C CA . VAL A 1 209 ? -15.410 11.773 3.952 1.00 94.12 209 VAL A CA 1
ATOM 1649 C C . VAL A 1 209 ? -16.715 11.661 3.175 1.00 94.12 209 VAL A C 1
ATOM 1651 O O . VAL A 1 209 ? -16.710 11.191 2.035 1.00 94.12 209 VAL A O 1
ATOM 1654 N N . LEU A 1 210 ? -17.820 12.101 3.785 1.00 92.38 210 LEU A N 1
ATOM 1655 C CA . LEU A 1 210 ? -19.150 12.066 3.183 1.00 92.38 210 LEU A CA 1
ATOM 1656 C C . LEU A 1 210 ? -19.509 13.446 2.611 1.00 92.38 210 LEU A C 1
ATOM 1658 O O . LEU A 1 210 ? -19.648 14.422 3.348 1.00 92.38 210 LEU A O 1
ATOM 1662 N N . GLY A 1 211 ? -19.700 13.541 1.291 1.00 88.31 211 GLY A N 1
ATOM 1663 C CA . GLY A 1 211 ? -20.192 14.765 0.651 1.00 88.31 211 GLY A CA 1
ATOM 1664 C C . GLY A 1 211 ? -19.103 15.622 0.017 1.00 88.31 211 GLY A C 1
ATOM 1665 O O . GLY A 1 211 ? -18.532 15.240 -1.001 1.00 88.31 211 GLY A O 1
ATOM 1666 N N . ALA A 1 212 ? -18.903 16.841 0.523 1.00 84.31 212 ALA A N 1
ATOM 1667 C CA . ALA A 1 212 ? -17.973 17.784 -0.096 1.00 84.31 212 ALA A CA 1
ATOM 1668 C C . ALA A 1 212 ? -16.518 17.293 0.048 1.00 84.31 212 ALA A C 1
ATOM 1670 O O . ALA A 1 212 ? -16.131 16.864 1.139 1.00 84.31 212 ALA A O 1
ATOM 1671 N N . PRO A 1 213 ? -15.694 17.381 -1.014 1.00 84.31 213 PRO A N 1
ATOM 1672 C CA . PRO A 1 213 ? -14.322 16.895 -0.974 1.00 84.31 213 PRO A CA 1
ATOM 1673 C C . PRO A 1 213 ? -13.520 17.680 0.067 1.00 84.31 213 PRO A C 1
ATOM 1675 O O . PRO A 1 213 ? -13.281 18.880 -0.075 1.00 84.31 213 PRO A O 1
ATOM 1678 N N . SER A 1 214 ? -13.100 16.980 1.115 1.00 91.44 214 SER A N 1
ATOM 1679 C CA . SER A 1 214 ? -12.202 17.487 2.148 1.00 91.44 214 SER A CA 1
ATOM 1680 C C . SER A 1 214 ? -10.997 16.563 2.242 1.00 91.44 214 SER A C 1
ATOM 1682 O O . SER A 1 214 ? -11.126 15.348 2.112 1.00 91.44 214 SER A O 1
ATOM 1684 N N . LEU A 1 215 ? -9.818 17.143 2.437 1.00 94.12 215 LEU A N 1
ATOM 1685 C CA . LEU A 1 215 ? -8.554 16.425 2.523 1.00 94.12 215 LEU A CA 1
ATOM 1686 C C . LEU A 1 215 ? -8.195 16.222 3.996 1.00 94.12 215 LEU A C 1
ATOM 1688 O O . LEU A 1 215 ? -7.986 17.215 4.700 1.00 94.12 215 LEU A O 1
ATOM 1692 N N . PRO A 1 216 ? -8.112 14.976 4.485 1.00 95.31 216 PRO A N 1
ATOM 1693 C CA . PRO A 1 216 ? -7.679 14.744 5.846 1.00 95.31 216 PRO A CA 1
ATOM 1694 C C . PRO A 1 216 ? -6.190 15.041 6.012 1.00 95.31 216 PRO A C 1
ATOM 1696 O O . PRO A 1 216 ? -5.372 14.742 5.141 1.00 95.31 216 PRO A O 1
ATOM 1699 N N . SER A 1 217 ? -5.839 15.607 7.162 1.00 95.31 217 SER A N 1
ATOM 1700 C CA . SER A 1 217 ? -4.463 15.693 7.647 1.00 95.31 217 SER A CA 1
ATOM 1701 C C . SER A 1 217 ? -4.292 14.805 8.866 1.00 95.31 217 SER A C 1
ATOM 1703 O O . SER A 1 217 ? -5.177 14.746 9.718 1.00 95.31 217 SER A O 1
ATOM 1705 N N . PHE A 1 218 ? -3.130 14.173 8.973 1.00 95.69 218 PHE A N 1
ATOM 1706 C CA . PHE A 1 218 ? -2.793 13.279 10.071 1.00 95.69 218 PHE A CA 1
ATOM 1707 C C . PHE A 1 218 ? -1.564 13.817 10.794 1.00 95.69 218 PHE A C 1
ATOM 1709 O O . PHE A 1 218 ? -0.511 14.006 10.186 1.00 95.69 218 PHE A O 1
ATOM 1716 N N . GLU A 1 219 ? -1.698 14.050 12.093 1.00 95.50 219 GLU A N 1
ATOM 1717 C CA . GLU A 1 219 ? -0.608 14.474 12.965 1.00 95.50 219 GLU A CA 1
ATOM 1718 C C . GLU A 1 219 ? -0.322 13.342 13.962 1.00 95.50 219 GLU A C 1
ATOM 1720 O O . GLU A 1 219 ? -1.047 13.185 14.952 1.00 95.50 219 GLU A O 1
ATOM 1725 N N . PRO A 1 220 ? 0.687 12.492 13.692 1.00 93.00 220 PRO A N 1
ATOM 1726 C CA . PRO A 1 220 ? 1.026 11.395 14.584 1.00 93.00 220 PRO A CA 1
ATOM 1727 C C . PRO A 1 220 ? 1.644 11.916 15.885 1.00 93.00 220 PRO A C 1
ATOM 1729 O O . PRO A 1 220 ? 2.581 12.715 15.878 1.00 93.00 220 PRO A O 1
ATOM 1732 N N . GLY A 1 221 ? 1.126 11.428 17.009 1.00 92.56 221 GLY A N 1
ATOM 1733 C CA . GLY A 1 221 ? 1.662 11.629 18.351 1.00 92.56 221 GLY A CA 1
ATOM 1734 C C . GLY A 1 221 ? 2.265 10.340 18.930 1.00 92.56 221 GLY A C 1
ATOM 1735 O O . GLY A 1 221 ? 2.215 9.285 18.299 1.00 92.56 221 GLY A O 1
ATOM 1736 N N . PRO A 1 222 ? 2.825 10.384 20.153 1.00 89.75 222 PRO A N 1
ATOM 1737 C CA . PRO A 1 222 ? 3.460 9.216 20.773 1.00 89.75 222 PRO A CA 1
ATOM 1738 C C . PRO A 1 222 ? 2.511 8.032 21.001 1.00 89.75 222 PRO A C 1
ATOM 1740 O O . PRO A 1 222 ? 2.932 6.883 20.932 1.00 89.75 222 PRO A O 1
ATOM 1743 N N . THR A 1 223 ? 1.242 8.308 21.295 1.00 92.50 223 THR A N 1
ATOM 1744 C CA . THR A 1 223 ? 0.224 7.307 21.654 1.00 92.50 223 THR A CA 1
ATOM 1745 C C . THR A 1 223 ? -1.102 7.574 20.948 1.00 92.50 223 THR A C 1
ATOM 1747 O O . THR A 1 223 ? -2.156 7.187 21.436 1.00 92.50 223 THR A O 1
ATOM 1750 N N . GLY A 1 224 ? -1.072 8.269 19.812 1.00 93.56 224 GLY A N 1
ATOM 1751 C CA . GLY A 1 224 ? -2.288 8.700 19.140 1.00 93.56 224 GLY A CA 1
ATOM 1752 C C . GLY A 1 224 ? -2.038 9.303 17.769 1.00 93.56 224 GLY A C 1
ATOM 1753 O O . GLY A 1 224 ? -0.893 9.522 17.376 1.00 93.56 224 GLY A O 1
ATOM 1754 N N . VAL A 1 225 ? -3.114 9.596 17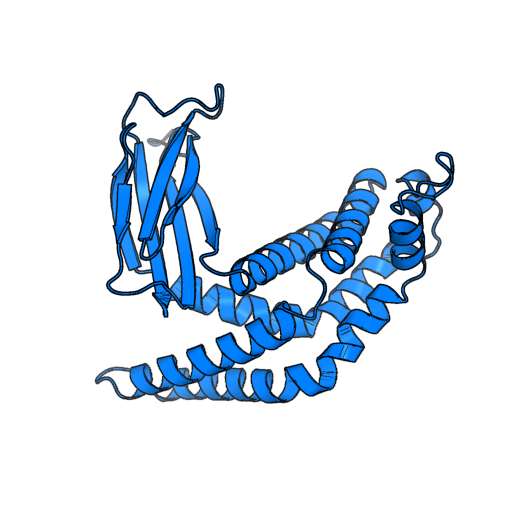.049 1.00 95.69 225 VAL A N 1
ATOM 1755 C CA . VAL A 1 225 ? -3.086 10.381 15.810 1.00 95.69 225 VAL A CA 1
ATOM 1756 C C . VAL A 1 225 ? -4.205 11.404 15.871 1.00 95.69 225 VAL A C 1
ATOM 1758 O O . VAL A 1 225 ? -5.360 11.049 16.105 1.00 95.69 225 VAL A O 1
ATOM 1761 N N . ARG A 1 226 ? -3.870 12.674 15.632 1.00 96.44 226 ARG A N 1
ATOM 1762 C CA . ARG A 1 226 ? -4.871 13.718 15.412 1.00 96.44 226 ARG A CA 1
ATOM 1763 C C . ARG A 1 226 ? -5.232 13.763 13.931 1.00 96.44 226 ARG A C 1
ATOM 1765 O O . ARG A 1 226 ? -4.356 13.865 13.075 1.00 96.44 226 ARG A O 1
ATOM 1772 N N . VAL A 1 227 ? -6.523 13.685 13.648 1.00 96.62 227 VAL A N 1
ATOM 1773 C CA . VAL A 1 227 ? -7.124 13.772 12.319 1.00 96.62 227 VAL A CA 1
ATOM 1774 C C . VAL A 1 227 ? -7.796 15.134 12.188 1.00 96.62 227 VAL A C 1
ATOM 1776 O O . VAL A 1 227 ? -8.691 15.466 12.961 1.00 96.62 227 VAL A O 1
ATOM 1779 N N . GLY A 1 228 ? -7.363 15.928 11.214 1.00 95.12 228 GLY A N 1
ATOM 1780 C CA . GLY A 1 228 ? -7.991 17.196 10.834 1.00 95.12 228 GLY A CA 1
ATOM 1781 C C . GLY A 1 228 ? -8.539 17.134 9.412 1.00 95.12 228 GLY A C 1
ATOM 1782 O O . GLY A 1 228 ? -8.233 16.197 8.678 1.00 95.12 228 GLY A O 1
ATOM 1783 N N . LEU A 1 229 ? -9.322 18.136 9.006 1.00 94.81 229 LEU A N 1
ATOM 1784 C CA . LEU A 1 229 ? -9.838 18.262 7.641 1.00 94.81 229 LEU A CA 1
ATOM 1785 C C . LEU A 1 229 ? -9.504 19.625 7.040 1.00 94.81 229 LEU A C 1
ATOM 1787 O O . LEU A 1 229 ? -9.704 20.669 7.665 1.00 94.81 229 LEU A O 1
ATOM 1791 N N . HIS A 1 230 ? -9.067 19.601 5.785 1.00 92.69 230 HIS A N 1
ATOM 1792 C CA . HIS A 1 230 ? -8.780 20.783 4.983 1.00 92.69 230 HIS A CA 1
ATOM 1793 C C . HIS A 1 230 ? -9.701 20.849 3.774 1.00 92.69 230 HIS A C 1
ATOM 1795 O O . HIS A 1 230 ? -10.002 19.847 3.129 1.00 92.69 230 HIS A O 1
ATOM 1801 N N . THR A 1 231 ? -10.105 22.061 3.432 1.00 89.06 231 THR A N 1
ATOM 1802 C CA . THR A 1 231 ? -10.810 22.366 2.187 1.00 89.06 231 THR A CA 1
ATOM 1803 C C . THR A 1 231 ? -9.899 22.117 0.983 1.00 89.06 231 THR A C 1
ATOM 1805 O O . THR A 1 231 ? -8.730 22.514 0.977 1.00 89.06 231 THR A O 1
ATOM 1808 N N . SER A 1 232 ? -10.415 21.457 -0.057 1.00 83.44 232 SER A N 1
ATOM 1809 C CA . SER A 1 232 ? -9.610 21.093 -1.231 1.00 83.44 232 SER A CA 1
ATOM 1810 C C . SER A 1 232 ? -9.156 22.295 -2.070 1.00 83.44 232 SER A C 1
ATOM 1812 O O . SER A 1 232 ? -8.195 22.178 -2.824 1.00 83.44 232 SER A O 1
ATOM 1814 N N . ASP A 1 233 ? -9.848 23.438 -1.982 1.00 84.75 233 ASP A N 1
ATOM 1815 C CA . ASP A 1 233 ? -9.567 24.639 -2.781 1.00 84.75 233 ASP A CA 1
ATOM 1816 C C . ASP A 1 233 ? -8.469 25.523 -2.174 1.00 84.75 233 ASP A C 1
ATOM 1818 O O . ASP A 1 233 ? -7.690 26.132 -2.908 1.00 84.75 233 ASP A O 1
ATOM 1822 N N . ARG A 1 234 ? -8.409 25.608 -0.841 1.00 82.50 234 ARG A N 1
ATOM 1823 C CA . ARG A 1 234 ? -7.512 26.529 -0.123 1.00 82.50 234 ARG A CA 1
ATOM 1824 C C . ARG A 1 234 ? -6.485 25.841 0.755 1.00 82.50 234 ARG A C 1
ATOM 1826 O O . ARG A 1 234 ? -5.614 26.536 1.274 1.00 82.50 234 ARG A O 1
ATOM 1833 N N . LEU A 1 235 ? -6.597 24.524 0.947 1.00 86.94 235 LEU A N 1
ATOM 1834 C CA . LEU A 1 235 ? -5.823 23.780 1.946 1.00 86.94 235 LEU A CA 1
ATOM 1835 C C . LEU A 1 235 ? -5.912 24.443 3.333 1.00 86.94 235 LEU A C 1
ATOM 1837 O O . LEU A 1 235 ? -4.961 24.437 4.109 1.00 86.94 235 LEU A O 1
ATOM 1841 N N . ALA A 1 236 ? -7.050 25.084 3.602 1.00 87.62 236 ALA A N 1
ATOM 1842 C CA . ALA A 1 236 ? -7.356 25.714 4.872 1.00 87.62 236 ALA A CA 1
ATOM 1843 C C . ALA A 1 236 ? -8.260 24.785 5.675 1.00 87.62 236 ALA A C 1
ATOM 1845 O O . ALA A 1 236 ? -9.097 24.094 5.085 1.00 87.62 236 ALA A O 1
ATOM 1846 N N . VAL A 1 237 ? -8.131 24.826 7.001 1.00 86.94 237 VAL A N 1
ATOM 1847 C CA . VAL A 1 237 ? -8.996 24.097 7.937 1.00 86.94 237 VAL A CA 1
ATOM 1848 C C . VAL A 1 237 ? -10.461 24.306 7.560 1.00 86.94 237 VAL A C 1
ATOM 1850 O O . VAL A 1 237 ? -10.881 25.444 7.326 1.00 86.94 237 VAL A O 1
ATOM 1853 N N . SER A 1 238 ? -11.223 23.213 7.473 1.00 83.75 238 SER A N 1
ATOM 1854 C CA . SER A 1 238 ? -12.640 23.294 7.123 1.00 83.75 238 SER A CA 1
ATOM 1855 C C . SER A 1 238 ? -13.388 24.158 8.149 1.00 83.75 238 SER A C 1
ATOM 1857 O O . SER A 1 238 ? -13.366 23.839 9.339 1.00 83.75 238 SER A O 1
ATOM 1859 N N . PRO A 1 239 ? -14.053 25.251 7.729 1.00 82.12 239 PRO A N 1
ATOM 1860 C CA . PRO A 1 239 ? -14.835 26.080 8.642 1.00 82.12 239 PRO A CA 1
ATOM 1861 C C . PRO A 1 239 ? -16.172 25.428 9.014 1.00 82.12 239 PRO A C 1
ATOM 1863 O O . PRO A 1 239 ? -16.779 25.795 10.018 1.00 82.12 239 PRO A O 1
ATOM 1866 N N . GLU A 1 240 ? -16.644 24.486 8.196 1.00 89.00 240 GLU A N 1
ATOM 1867 C CA . GLU A 1 240 ? -17.893 23.764 8.409 1.00 89.00 240 GLU A CA 1
ATOM 1868 C C . GLU A 1 240 ? -17.597 22.345 8.896 1.00 89.00 240 GLU A C 1
ATOM 1870 O O . GLU A 1 240 ? -16.681 21.705 8.365 1.00 89.00 240 GLU A O 1
ATOM 1875 N N . PRO A 1 241 ? -18.360 21.828 9.876 1.00 91.50 241 PRO A N 1
ATOM 1876 C CA . PRO A 1 241 ? -18.168 20.463 10.316 1.00 91.50 241 PRO A CA 1
ATOM 1877 C C . PRO A 1 241 ? -18.609 19.462 9.245 1.00 91.50 241 PRO A C 1
ATOM 1879 O O . PRO A 1 241 ? -19.707 19.592 8.693 1.00 91.50 241 PRO A O 1
ATOM 1882 N N . VAL A 1 242 ? -17.779 18.453 9.004 1.00 92.44 242 VAL A N 1
ATOM 1883 C CA . VAL A 1 242 ? -17.957 17.434 7.965 1.00 92.44 242 VAL A CA 1
ATOM 1884 C C . VAL A 1 242 ? -18.223 16.085 8.622 1.00 92.44 242 VAL A C 1
ATOM 1886 O O . VAL A 1 242 ? -17.514 15.684 9.546 1.00 92.44 242 VAL A O 1
ATOM 1889 N N . ASP A 1 243 ? -19.254 15.387 8.150 1.00 94.06 243 ASP A N 1
ATOM 1890 C CA . ASP A 1 243 ? -19.560 14.036 8.612 1.00 94.06 243 ASP A CA 1
ATOM 1891 C C . ASP A 1 243 ? -18.556 13.049 7.987 1.00 94.06 243 ASP A C 1
ATOM 1893 O O . ASP A 1 243 ? -18.327 13.046 6.771 1.00 94.06 243 ASP A O 1
ATOM 1897 N N . VAL A 1 244 ? -17.927 12.230 8.829 1.00 95.06 244 VAL A N 1
ATOM 1898 C CA . VAL A 1 244 ? -16.931 11.238 8.418 1.00 95.06 244 VAL A CA 1
ATOM 1899 C C . VAL A 1 244 ? -17.167 9.896 9.104 1.00 95.06 244 VAL A C 1
ATOM 1901 O O . VAL A 1 244 ? -17.727 9.824 10.199 1.00 95.06 244 VAL A O 1
ATOM 1904 N N . VAL A 1 245 ? -16.673 8.827 8.484 1.00 95.38 245 VAL A N 1
ATOM 1905 C CA . VAL A 1 245 ? -16.476 7.537 9.155 1.00 95.38 245 VAL A CA 1
ATOM 1906 C C . VAL A 1 245 ? -14.986 7.368 9.407 1.00 95.38 245 VAL A C 1
ATOM 1908 O O . VAL A 1 245 ? -14.194 7.321 8.462 1.00 95.38 245 VAL A O 1
ATOM 1911 N N . LEU A 1 246 ? -14.607 7.281 10.676 1.00 93.56 246 LEU 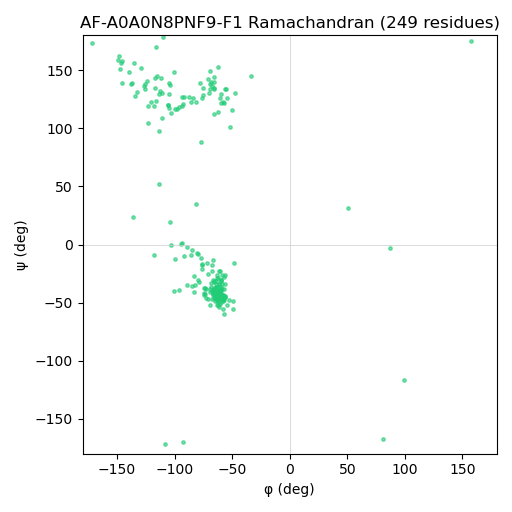A N 1
ATOM 1912 C CA . LEU A 1 246 ? -13.238 7.033 11.099 1.00 93.56 246 LEU A CA 1
ATOM 1913 C C . LEU A 1 246 ? -13.059 5.542 11.372 1.00 93.56 246 LEU A C 1
ATOM 1915 O O . LEU A 1 246 ? -13.729 4.971 12.229 1.00 93.56 246 LEU A O 1
ATOM 1919 N N . GLY A 1 247 ? -12.173 4.911 10.613 1.00 93.06 247 GLY A N 1
ATOM 1920 C CA . GLY A 1 247 ? -11.751 3.531 10.771 1.00 93.06 247 GLY A CA 1
ATOM 1921 C C . GLY A 1 247 ? -10.370 3.448 11.414 1.00 93.06 247 GLY A C 1
ATOM 1922 O O . GLY A 1 247 ? -9.471 4.182 11.015 1.00 93.06 247 GLY A O 1
ATOM 1923 N N . TRP A 1 248 ? -10.146 2.545 12.366 1.00 93.06 248 TRP A N 1
ATOM 1924 C CA . TRP A 1 248 ? -8.793 2.259 12.850 1.00 93.06 248 TRP A CA 1
ATOM 1925 C C . TRP A 1 248 ? -8.607 0.807 13.270 1.00 93.06 248 TRP A C 1
ATOM 1927 O O . TRP A 1 248 ? -9.527 0.126 13.727 1.00 93.06 248 TRP A O 1
ATOM 1937 N N . PHE A 1 249 ? -7.374 0.335 13.145 1.00 92.88 249 PHE A N 1
ATOM 1938 C CA . PHE A 1 249 ? -6.935 -0.926 13.722 1.00 92.88 249 PHE A CA 1
ATOM 1939 C C . PHE A 1 249 ? -5.479 -0.811 14.149 1.00 92.88 249 PHE A C 1
ATOM 1941 O O . PHE A 1 249 ? -4.664 -0.240 13.422 1.00 92.88 249 PHE A O 1
ATOM 1948 N N . THR A 1 250 ? -5.155 -1.371 15.313 1.00 86.81 250 THR A N 1
ATOM 1949 C CA . THR A 1 250 ? -3.805 -1.367 15.880 1.00 86.81 250 THR A CA 1
ATOM 1950 C C . THR A 1 250 ? -3.464 -2.718 16.515 1.00 86.81 250 THR A C 1
ATOM 1952 O O . THR A 1 250 ? -4.346 -3.408 17.033 1.00 86.81 250 THR A O 1
ATOM 1955 N N . LEU A 1 251 ? -2.177 -3.091 16.468 1.00 81.31 251 LEU A N 1
ATOM 1956 C CA . LEU A 1 251 ? -1.580 -4.245 17.168 1.00 81.31 251 LEU A CA 1
ATOM 1957 C C . LEU A 1 251 ? -0.447 -3.784 18.102 1.00 81.31 251 LEU A C 1
ATOM 1959 O O . LEU A 1 251 ? 0.392 -2.961 17.655 1.00 81.31 251 LEU A O 1
#

Mean predicted aligned error: 5.24 Å

Nearest PDB structures (foldseek):
  2oez-assembly1_A  TM=7.968E-01  e=3.707E-11  Vibrio parahaemolyticus RIMD 2210633
  5dko-assembly1_A-2  TM=7.807E-01  e=1.320E-11  Escherichia coli K-12
  2oez-assembly1_B  TM=7.621E-01  e=1.640E-11  Vibrio parahaemolyticus RIMD 2210633
  5gnp-assembly1_A-2  TM=7.360E-01  e=4.962E-12  Salmonella enterica subsp. enterica serovar Typhimurium str. LT2
  5koa-assembly1_B  TM=7.249E-01  e=6.384E-11  Escherichia coli S88

Solvent-accessible surface area (backbone atoms only — not comparable to full-atom values): 13707 Å² total; per-residue (Å²): 133,72,93,66,86,57,54,73,46,81,46,78,46,55,59,27,74,44,43,43,52,41,54,49,48,53,52,43,52,51,41,40,64,54,24,73,72,45,98,44,45,59,56,35,36,51,32,52,49,48,47,42,47,45,61,68,7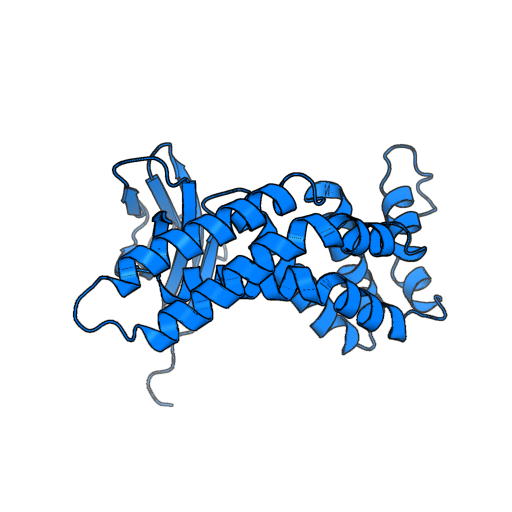6,62,38,61,77,61,40,54,61,33,49,41,51,50,34,52,52,49,37,51,54,45,51,58,48,42,71,40,91,90,47,63,46,69,61,42,48,54,52,35,55,50,33,52,53,46,45,67,43,46,77,74,48,48,66,62,41,50,51,60,52,58,65,31,68,66,42,41,52,44,57,52,37,68,40,93,83,39,65,89,88,57,61,78,45,32,70,58,44,65,70,39,93,55,56,77,60,48,50,59,54,50,52,59,47,42,40,67,61,48,54,53,40,52,52,51,53,47,55,47,66,74,56,40,47,74,45,81,47,71,40,38,64,85,34,49,72,50,76,46,101,53,57,57,72,33,35,44,38,34,41,32,37,56,43,75,76,59,45,75,43,79,49,79,54,81,34,34,38,37,40,36,42,19,31,74,90,73,72,38,65,26,90,61,67,42,50,30,40,44,29,38,35,72,89

=== Feature glossary ===
Legend for the data blocks above and below:

— What the protein is —

Sequence gives the chain of amino acids in standard one-letter code (A=alanine, C=cysteine, …, Y=tyrosine), read N→C. It is the only feature that is directly encoded by the gene; all structural features are derived from the folded form of this sequence.

The annotation block draws on four external resources. InterPro: which protein families and domains the sequence belongs to. GO: standardized terms for what the protein does, what process it participates in, and where in the cell it acts. CATH: which structural fold it has in the CATH hierarchy. Organism: the species of origin.

— Where its atoms are —

Atomic coordinates in PDBx/mmCIF format — the same representation the Protein Data Bank distributes. Each line of the _atom_site loop places one backbone atom in Cartesian space (units: ångströms, origin: arbitrary).

Six rendered views show the 3D structure from the faces of a cube — i.e. along ±x, ±y, ±z. Rendering representation is drawn randomly per protein from cartoon (secondary-structure ribbons), sticks (backbone bonds), or molecular surface; coloring is either N→C rainbow (blue at the N-terminus through red at the C-terminus) or one color per chain.

— Local backbone conformation —

DSSP 8-state secondary structure assigns each residue one of H (α-helix), G (3₁₀-helix), I (π-helix), E (extended β-strand), B (isolated β-bridge), T (hydrogen-bonded turn), S (bend), or '-' (coil). The assignment is computed from backbone hydrogen-bond geometry via the Kabsch–Sander algorithm.

P-SEA three-state annotation labels each residue as helix, strand, or coil based purely on the geometry of the Cα trace. It serves as a fallback when the full backbone (and thus DSSP) is unavailable.

φ (phi) and ψ (psi) are the two rotatable backbone dihedrals per residue: φ is the C(i-1)–N–Cα–C torsion, ψ is the N–Cα–C–N(i+1) torsion, both in degrees on (−180°, 180°]. α-helical residues cluster near (−60°, −45°); β-strand residues near (−120°, +130°). A Ramachandran plot is simply a scatter of (φ, ψ) for every residue.

— Global shape and packing —

Radius of gyration (Rg) is the root-mean-square distance of Cα atoms from their centroid — a single number for overall size and compactness. A globular domain of N residues has Rg ≈ 2.2·N^0.38 Å; an extended or disordered chain has a much larger Rg. The Cα contact count is the number of residue pairs whose Cα atoms are within 8 Å and are more than four positions apart in sequence — a standard proxy for tertiary packing density. The bounding box is the smallest axis-aligned box enclosing all Cα atoms.

Accessible surface area quantifies burial. A residue with SASA near zero is packed into the hydrophobic core; one with SASA >100 Å² sits on the surface. Computed here via the Shrake–Rupley numerical algorithm with a 1.4 Å probe.

The contact map is a binary N×N matrix image: pixel (i, j) is dark where Cα_i and Cα_j are within 8 Å and |i−j|>4. Because the |i−j|>4 filter removes local helical contacts, off-diagonal stripes parallel to the main diagonal indicate parallel β-sheets; stripes perpendicular to it indicate antiparallel β-sheets. The Ramachandran plot scatters every residue's (φ, ψ) pair against the sterically allowed regions. The PAE heatmap renders the predicted-aligned-error matrix.

— Structural neighborhood —

A 3Di character summarizes, for each residue, the relative orientation of the Cα frame of its nearest spatial neighbor. Because it encodes fold topology rather than chemistry, 3Di alignments detect remote structural similarity that sequence alignment misses.

Structural nearest neighbors (via Foldseek easy-search vs the PDB). Reported per hit: target PDB id, E-value, and alignment TM-score. A TM-score above ~0.5 is the conventional threshold for 'same fold'.

— Confidence and disorder —

For AlphaFold models, the B-factor field carries pLDDT — the model's own estimate of local accuracy on a 0–100 scale. Regions with pLDDT<50 should be treated as essentially unmodeled; they often correspond to intrinsically disordered segments.

B-factor (Debye–Waller factor) reflects atomic displacement in the crystal lattice. It is an experimental observable (units Å²), not a prediction; low values mean the atom is pinned down, high values mean it moves or is heterogeneous across the crystal.

Predicted Aligned Error (PAE) is an AlphaFold confidence matrix: entry (i, j) is the expected error in the position of residue j, in ångströms, when the prediction is superimposed on the true structure at residue i. Low PAE within a block of residues means that block is internally rigid and well-predicted; high PAE between two blocks means their relative placement is uncertain even if each block individually is confident.